Protein 4L8H (pdb70)

Sequence (244 aa):
AKLETVTLGNIGKDGKQTLVLNPRGVNPTNGVASLSQAGAVRALEKRVTVSVSQPSRNRKNYKVQVKIQNPTATRQAYADVTFSFTQYSTDEERAFVRTELAALLASPLLIDAIDQLRPAYAKLETVTLGNIGKDGKQTLVLNPRGVNPTNGVASLSQAGAVRALEKRVTVSVSQPSRNRKNYKVQVKIQNPTAGVTRQAYADVTFSFTQYSTDEERAFVRTELAALLASPLLIDAIDQLRPAY

GO terms:
  GO:0039617 T=3 icosahedral viral capsid (C, IDA)
  GO:0003723 RNA binding (F, IDA)
  GO:0003723 RNA binding (F, IMP)
  GO:0030371 translation repressor activity (F, IMP)

Secondary structure (DSSP, 8-state):
-----EEEEEETTTT-EEEEEEEEEE-TTT--EEEE---S-TTSS-EEEEEEEPP-SS--SEEEEEEEEEEE--EEEEEEEEEEE-TT--HHHHHHHHHHHHHHTTSHHHIIIIIS-----/-----EEEEEETTTT-EEEEEEEEEE-TTT--EEEEETTS-GGG--EEEEEEE--BTTBSSEEEEEEEEEEE----EEEEEEEEEEE-TT--HHHHHHHHHHHHHHTTSHHHHHHHTS-----

Radius of gyration: 17.7 Å; Cα contacts (8 Å, |Δi|>4): 603; chains: 2; bounding box: 40×40×44 Å

Organism: Escherichia virus Qbeta (NCBI:txid39803)

InterPro domains:
  IPR002703 Levivirus coat protein [PF01819] (4-133)
  IPR015954 Bacteriophage RNA-type, capsid [G3DSA:3.30.380.10] (2-133)
  IPR015954 Bacteriophage RNA-type, capsid [SSF55405] (2-133)

CATH classification: 3.30.380.10

Structure (mmCIF, N/CA/C/O backbone):
data_4L8H
#
_entry.id   4L8H
#
_cell.length_a   75.840
_cell.length_b   75.840
_cell.length_c   303.490
_cell.angle_alpha   90.00
_cell.angle_beta   90.00
_cell.angle_gamma   120.00
#
_symmetry.space_group_name_H-M   'P 65 2 2'
#
loop_
_entity.id
_entity.type
_entity.pdbx_description
1 polymer 'Coat protein'
2 polymer 'RNA operator hairpin'
3 non-polymer 'ZINC ION'
4 water water
#
loop_
_atom_site.group_PDB
_atom_site.id
_atom_site.type_symbol
_atom_site.label_atom_id
_atom_site.label_alt_id
_atom_site.label_comp_id
_atom_site.label_asym_id
_atom_site.label_entity_id
_atom_site.label_seq_id
_atom_site.pdbx_PDB_ins_code
_atom_site.Cartn_x
_atom_site.Cartn_y
_atom_site.Cartn_z
_atom_site.occupancy
_atom_site.B_iso_or_equiv
_atom_site.auth_seq_id
_atom_site.auth_comp_id
_atom_site.auth_asym_id
_atom_site.auth_atom_id
_atom_site.pdbx_PDB_model_num
ATOM 1 N N . ALA A 1 1 ? -17.964 -24.213 4.249 1.00 48.00 1 ALA A N 1
ATOM 2 C CA . ALA A 1 1 ? -18.121 -24.161 5.730 1.00 47.97 1 ALA A CA 1
ATOM 3 C C . ALA A 1 1 ? -17.439 -22.934 6.338 1.00 48.03 1 ALA A C 1
ATOM 4 O O . ALA A 1 1 ? -16.471 -22.405 5.785 1.00 48.09 1 ALA A O 1
ATOM 6 N N . LYS A 1 2 ? -17.991 -22.477 7.462 1.00 48.32 2 LYS A N 1
ATOM 7 C CA . LYS A 1 2 ? -17.410 -21.444 8.337 1.00 48.17 2 LYS A CA 1
ATOM 8 C C . LYS A 1 2 ? -15.861 -21.574 8.459 1.00 47.19 2 LYS A C 1
ATOM 9 O O . LYS A 1 2 ? -15.372 -22.640 8.840 1.00 46.47 2 LYS A O 1
ATOM 15 N N . LEU A 1 3 ? -15.120 -20.515 8.087 1.00 46.23 3 LEU A N 1
ATOM 16 C CA . LEU A 1 3 ? -13.651 -20.424 8.296 1.00 46.01 3 LEU A CA 1
ATOM 17 C C . LEU A 1 3 ? -13.265 -20.759 9.735 1.00 45.84 3 LEU A C 1
ATOM 18 O O . LEU A 1 3 ? -13.756 -20.146 10.676 1.00 46.25 3 LEU A O 1
ATOM 23 N N . GLU A 1 4 ? -12.375 -21.727 9.885 1.00 45.54 4 GLU A N 1
ATOM 24 C CA . GLU A 1 4 ? -12.142 -22.415 11.151 1.00 45.38 4 GLU A CA 1
ATOM 25 C C . GLU A 1 4 ? -10.629 -22.636 11.360 1.00 44.63 4 GLU A C 1
ATOM 26 O O . GLU A 1 4 ? -9.879 -22.688 10.378 1.00 44.72 4 GLU A O 1
ATOM 32 N N . THR A 1 5 ? -10.185 -22.751 12.618 1.00 43.07 5 THR A N 1
ATOM 33 C CA . THR A 1 5 ? -8.775 -23.030 12.942 1.00 41.20 5 THR A CA 1
ATOM 34 C C . THR A 1 5 ? -8.258 -24.276 12.210 1.00 40.00 5 THR A C 1
ATOM 35 O O . THR A 1 5 ? -8.880 -25.337 12.263 1.00 39.22 5 THR A O 1
ATOM 39 N N . VAL A 1 6 ? -7.098 -24.144 11.566 1.00 38.58 6 VAL A N 1
ATOM 40 C CA . VAL A 1 6 ? -6.461 -25.294 10.923 1.00 36.87 6 VAL A CA 1
ATOM 41 C C . VAL A 1 6 ? -5.195 -25.657 11.664 1.00 36.31 6 VAL A C 1
ATOM 42 O O . VAL A 1 6 ? -4.322 -24.802 11.889 1.00 36.14 6 VAL A O 1
ATOM 46 N N . THR A 1 7 ? -5.108 -26.936 12.018 1.00 35.60 7 THR A N 1
ATOM 47 C CA . THR A 1 7 ? -3.979 -27.501 12.742 1.00 35.58 7 THR A CA 1
ATOM 48 C C . THR A 1 7 ? -3.271 -28.545 11.874 1.00 34.89 7 THR A C 1
ATOM 49 O O . THR A 1 7 ? -3.777 -29.648 11.636 1.00 33.94 7 THR A O 1
ATOM 53 N N . LEU A 1 8 ? -2.086 -28.167 11.405 1.00 34.72 8 LEU A N 1
ATOM 54 C CA . LEU A 1 8 ? -1.248 -29.046 10.564 1.00 33.46 8 LEU A CA 1
ATOM 55 C C . LEU A 1 8 ? -0.144 -29.655 11.384 1.00 33.54 8 LEU A C 1
ATOM 56 O O . LEU A 1 8 ? 0.734 -28.931 11.880 1.00 33.99 8 LEU A O 1
ATOM 61 N N . GLY A 1 9 ? -0.163 -30.974 11.513 1.00 33.59 9 GLY A N 1
ATOM 62 C CA . GLY A 1 9 ? 0.817 -31.665 12.350 1.00 33.86 9 GLY A CA 1
ATOM 63 C C . GLY A 1 9 ? 1.816 -32.517 11.586 1.00 34.77 9 GLY A C 1
ATOM 64 O O . GLY A 1 9 ? 1.610 -32.831 10.408 1.00 34.67 9 GLY A O 1
ATOM 65 N N . ASN A 1 10 ? 2.917 -32.873 12.256 1.00 35.36 10 ASN A N 1
ATOM 66 C CA . ASN A 1 10 ? 3.983 -33.695 11.667 1.00 35.41 10 ASN A CA 1
ATOM 67 C C . ASN A 1 10 ? 4.615 -33.044 10.442 1.00 34.34 10 ASN A C 1
ATOM 68 O O . ASN A 1 10 ? 4.855 -33.721 9.449 1.00 35.05 10 ASN A O 1
ATOM 73 N N . ILE A 1 11 ? 4.855 -31.739 10.503 1.00 31.93 11 ILE A N 1
ATOM 74 C CA . ILE A 1 11 ? 5.472 -31.056 9.401 1.00 30.85 11 ILE A CA 1
ATOM 75 C C . ILE A 1 11 ? 6.887 -30.633 9.748 1.00 31.10 11 ILE A C 1
ATOM 76 O O . ILE A 1 11 ? 7.393 -30.959 10.835 1.00 30.24 11 ILE A O 1
ATOM 81 N N . GLY A 1 12 ? 7.521 -29.934 8.807 1.00 30.73 12 GLY A N 1
ATOM 82 C CA . GLY A 1 12 ? 8.940 -29.627 8.865 1.00 31.29 12 GLY A CA 1
ATOM 83 C C . GLY A 1 12 ? 9.763 -30.788 8.327 1.00 31.67 12 GLY A C 1
ATOM 84 O O . GLY A 1 12 ? 9.269 -31.920 8.224 1.00 31.28 12 GLY A O 1
ATOM 85 N N . LYS A 1 13 ? 11.030 -30.515 8.008 1.00 32.34 13 LYS A N 1
ATOM 86 C CA . LYS A 1 13 ? 11.973 -31.548 7.509 1.00 33.49 13 LYS A CA 1
ATOM 87 C C . LYS A 1 13 ? 11.972 -32.836 8.364 1.00 33.51 13 LYS A C 1
ATOM 88 O O . LYS A 1 13 ? 11.884 -33.971 7.880 1.00 32.74 13 LYS A O 1
ATOM 94 N N . ASP A 1 14 ? 12.081 -32.594 9.655 1.00 34.69 14 ASP A N 1
ATOM 95 C CA . ASP A 1 14 ? 12.004 -33.547 10.767 1.00 35.81 14 ASP A CA 1
ATOM 96 C C . ASP A 1 14 ? 10.685 -34.347 10.890 1.00 36.65 14 ASP A C 1
ATOM 97 O O . ASP A 1 14 ? 10.675 -35.438 11.475 1.00 37.06 14 ASP A O 1
ATOM 102 N N . GLY A 1 15 ? 9.579 -33.792 10.372 1.00 36.86 15 GLY A N 1
ATOM 103 C CA . GLY A 1 15 ? 8.242 -34.372 10.549 1.00 36.82 15 GLY A CA 1
ATOM 104 C C . GLY A 1 15 ? 7.676 -34.191 11.967 1.00 37.22 15 GLY A C 1
ATOM 105 O O . GLY A 1 15 ? 6.860 -34.970 12.418 1.00 37.75 15 GLY A O 1
ATOM 106 N N . LYS A 1 16 ? 8.109 -33.170 12.672 1.00 36.95 16 LYS A N 1
ATOM 107 C CA . LYS A 1 16 ? 7.934 -33.123 14.108 1.00 38.51 16 LYS A CA 1
ATOM 108 C C . LYS A 1 16 ? 7.421 -31.759 14.547 1.00 38.64 16 LYS A C 1
ATOM 109 O O . LYS A 1 16 ? 7.366 -31.463 15.737 1.00 39.63 16 LYS A O 1
ATOM 115 N N . GLN A 1 17 ? 7.084 -30.917 13.585 1.00 37.76 17 GLN A N 1
ATOM 116 C CA . GLN A 1 17 ? 6.527 -29.637 13.906 1.00 36.69 17 GLN A CA 1
ATOM 117 C C . GLN A 1 17 ? 5.043 -29.643 13.615 1.00 36.07 17 GLN A C 1
ATOM 118 O O . GLN A 1 17 ? 4.516 -30.551 12.943 1.00 35.28 17 GLN A O 1
ATOM 124 N N . THR A 1 18 ? 4.362 -28.654 14.186 1.00 35.24 18 THR A N 1
ATOM 125 C CA . THR A 1 18 ? 2.933 -28.524 14.044 1.00 33.99 18 THR A CA 1
ATOM 126 C C . THR A 1 18 ? 2.711 -27.055 13.841 1.00 33.15 18 THR A C 1
ATOM 127 O O . THR A 1 18 ? 3.388 -26.228 14.467 1.00 33.31 18 THR A O 1
ATOM 131 N N . LEU A 1 19 ? 1.798 -26.709 12.942 1.00 31.52 19 LEU A N 1
ATOM 132 C CA . LEU A 1 19 ? 1.439 -25.314 12.770 1.00 30.46 19 LEU A CA 1
ATOM 133 C C . LEU A 1 19 ? -0.081 -25.231 12.997 1.00 30.89 19 LEU A C 1
ATOM 134 O O . LEU A 1 19 ? -0.861 -26.117 12.518 1.00 30.56 19 LEU A O 1
ATOM 139 N N . VAL A 1 20 ? -0.476 -24.203 13.760 1.00 30.07 20 VAL A N 1
ATOM 140 C CA . VAL A 1 20 ? -1.868 -23.939 14.138 1.00 29.08 20 VAL A CA 1
ATOM 141 C C . VAL A 1 20 ? -2.173 -22.629 13.454 1.00 29.57 20 VAL A C 1
ATOM 142 O O . VAL A 1 20 ? -1.568 -21.626 13.802 1.00 27.74 20 VAL A O 1
ATOM 146 N N . LEU A 1 21 ? -3.051 -22.651 12.435 1.00 29.99 21 LEU A N 1
ATOM 147 C CA . LEU A 1 21 ? -3.431 -21.433 11.734 1.00 31.40 21 LEU A CA 1
ATOM 148 C C . LEU A 1 21 ? -4.829 -21.018 12.145 1.00 33.01 21 LEU A C 1
ATOM 149 O O . LEU A 1 21 ? -5.769 -21.817 12.054 1.00 34.48 21 LEU A O 1
ATOM 154 N N . ASN A 1 22 ? -4.949 -19.778 12.608 1.00 33.87 22 ASN A N 1
ATOM 155 C CA . ASN A 1 22 ? -6.176 -19.223 13.130 1.00 34.69 22 ASN A CA 1
ATOM 156 C C . ASN A 1 22 ? -6.836 -18.363 12.065 1.00 35.32 22 ASN A C 1
ATOM 157 O O . ASN A 1 22 ? -6.138 -17.684 11.306 1.00 35.26 22 ASN A O 1
ATOM 162 N N . PRO A 1 23 ? -8.181 -18.364 12.033 1.00 36.09 23 PRO A N 1
ATOM 163 C CA . PRO A 1 23 ? -9.050 -17.559 11.176 1.00 37.35 23 PRO A CA 1
ATOM 164 C C . PRO A 1 23 ? -8.778 -16.074 11.228 1.00 38.63 23 PRO A C 1
ATOM 165 O O . PRO A 1 23 ? -8.775 -15.516 12.309 1.00 39.14 23 PRO A O 1
ATOM 169 N N . ARG A 1 24 ? -8.580 -15.435 10.076 1.00 40.41 24 ARG A N 1
ATOM 170 C CA . ARG A 1 24 ? -8.418 -13.987 10.001 1.00 42.33 24 ARG A CA 1
ATOM 171 C C . ARG A 1 24 ? -9.426 -13.356 9.031 1.00 44.32 24 ARG A C 1
ATOM 172 O O . ARG A 1 24 ? -9.171 -12.299 8.378 1.00 45.07 24 ARG A O 1
ATOM 180 N N . GLY A 1 25 ? -10.576 -14.018 8.930 1.00 46.04 25 GLY A N 1
ATOM 181 C CA . GLY A 1 25 ? -11.712 -13.492 8.198 1.00 47.73 25 GLY A CA 1
ATOM 182 C C . GLY A 1 25 ? -11.675 -13.697 6.702 1.00 49.22 25 GLY A C 1
ATOM 183 O O . GLY A 1 25 ? -10.609 -13.854 6.086 1.00 49.58 25 GLY A O 1
ATOM 184 N N . VAL A 1 26 ? -12.869 -13.697 6.124 1.00 50.09 26 VAL A N 1
ATOM 185 C CA . VAL A 1 26 ? -13.044 -13.762 4.701 1.00 50.75 26 VAL A CA 1
ATOM 186 C C . VAL A 1 26 ? -13.198 -12.325 4.268 1.00 52.17 26 VAL A C 1
ATOM 187 O O . VAL A 1 26 ? -13.820 -11.529 4.960 1.00 52.98 26 VAL A O 1
ATOM 191 N N . ASN A 1 27 ? -12.580 -11.982 3.151 1.00 53.63 27 ASN A N 1
ATOM 192 C CA . ASN A 1 27 ? -12.674 -10.656 2.578 1.00 55.05 27 ASN A CA 1
ATOM 193 C C . ASN A 1 27 ? -14.028 -10.495 1.885 1.00 56.36 27 ASN A C 1
ATOM 194 O O . ASN A 1 27 ? -14.350 -11.250 0.953 1.00 56.68 27 ASN A O 1
ATOM 199 N N . PRO A 1 28 ? -14.846 -9.529 2.355 1.00 57.51 28 PRO A N 1
ATOM 200 C CA . PRO A 1 28 ? -16.165 -9.246 1.739 1.00 57.76 28 PRO A CA 1
ATOM 201 C C . PRO A 1 28 ? -16.069 -8.867 0.252 1.00 57.75 28 PRO A C 1
ATOM 202 O O . PRO A 1 28 ? -16.921 -9.271 -0.552 1.00 57.67 28 PRO A O 1
ATOM 206 N N . THR A 1 29 ? -15.036 -8.103 -0.102 1.00 57.54 29 THR A N 1
ATOM 207 C CA . THR A 1 29 ? -14.799 -7.701 -1.493 1.00 57.63 29 THR A CA 1
ATOM 208 C C . THR A 1 29 ? -14.611 -8.887 -2.448 1.00 56.72 29 THR A C 1
ATOM 209 O O . THR A 1 29 ? -15.385 -9.024 -3.408 1.00 56.78 29 THR A O 1
ATOM 213 N N . ASN A 1 30 ? -13.606 -9.742 -2.171 1.00 55.10 30 ASN A N 1
ATOM 214 C CA . ASN A 1 30 ? -13.159 -10.775 -3.130 1.00 53.04 30 ASN A CA 1
ATOM 215 C C . ASN A 1 30 ? -13.267 -12.261 -2.725 1.00 51.71 30 ASN A C 1
ATOM 216 O O . ASN A 1 30 ? -12.833 -13.141 -3.471 1.00 51.54 30 ASN A O 1
ATOM 221 N N . GLY A 1 31 ? -13.844 -12.536 -1.559 1.00 49.90 31 GLY A N 1
ATOM 222 C CA . GLY A 1 31 ? -14.051 -13.910 -1.097 1.00 47.51 31 GLY A CA 1
ATOM 223 C C . GLY A 1 31 ? -12.822 -14.624 -0.538 1.00 46.15 31 GLY A C 1
ATOM 224 O O . GLY A 1 31 ? -12.897 -15.819 -0.218 1.00 46.09 31 GLY A O 1
ATOM 225 N N . VAL A 1 32 ? -11.700 -13.907 -0.402 1.00 44.08 32 VAL A N 1
ATOM 226 C CA . VAL A 1 32 ? -10.430 -14.511 0.014 1.00 41.91 32 VAL A CA 1
ATOM 227 C C . VAL A 1 32 ? -10.355 -14.775 1.515 1.00 40.79 32 VAL A C 1
ATOM 228 O O . VAL A 1 32 ? -10.486 -13.871 2.336 1.00 40.79 32 VAL A O 1
ATOM 232 N N . ALA A 1 33 ? -10.142 -16.033 1.861 1.00 38.83 33 ALA A N 1
ATOM 233 C CA . ALA A 1 33 ? -10.085 -16.435 3.236 1.00 37.66 33 ALA A CA 1
ATOM 234 C C . ALA A 1 33 ? -8.637 -16.328 3.722 1.00 37.08 33 ALA A C 1
ATOM 235 O O . ALA A 1 33 ? -7.746 -16.839 3.080 1.00 36.16 33 ALA A O 1
ATOM 237 N N . SER A 1 34 ? -8.424 -15.648 4.844 1.00 36.92 34 SER A N 1
ATOM 238 C CA . SER A 1 34 ? -7.099 -15.499 5.452 1.00 36.91 34 SER A CA 1
ATOM 239 C C . SER A 1 34 ? -6.982 -16.269 6.742 1.00 36.44 34 SER A C 1
ATOM 240 O O . SER A 1 34 ? -7.910 -16.297 7.560 1.00 36.50 34 SER A O 1
ATOM 243 N N . LEU A 1 35 ? -5.849 -16.935 6.899 1.00 36.37 35 LEU A N 1
ATOM 244 C CA . LEU A 1 35 ? -5.503 -17.554 8.161 1.00 36.78 35 LEU A CA 1
ATOM 245 C C . LEU A 1 35 ? -4.068 -17.194 8.491 1.00 38.06 35 LEU A C 1
ATOM 246 O O . LEU A 1 35 ? -3.292 -16.800 7.608 1.00 37.35 35 LEU A O 1
ATOM 251 N N . SER A 1 36 ? -3.718 -17.297 9.770 1.00 39.84 36 SER A N 1
ATOM 252 C CA . SER A 1 36 ? -2.340 -17.033 10.188 1.00 41.77 36 SER A CA 1
ATOM 253 C C . SER A 1 36 ? -2.037 -17.582 11.564 1.00 42.37 36 SER A C 1
ATOM 254 O O . SER A 1 36 ? -2.923 -17.877 12.350 1.00 42.03 36 SER A O 1
ATOM 257 N N . GLN A 1 37 ? -0.752 -17.760 11.803 1.00 44.28 37 GLN A N 1
ATOM 258 C CA . GLN A 1 37 ? -0.200 -18.218 13.077 1.00 46.62 37 GLN A CA 1
ATOM 259 C C . GLN A 1 37 ? -0.479 -17.178 14.185 1.00 48.10 37 GLN A C 1
ATOM 260 O O . GLN A 1 37 ? -0.732 -16.002 13.903 1.00 47.72 37 GLN A O 1
ATOM 266 N N . ALA A 1 38 ? -0.433 -17.609 15.439 1.00 50.65 38 ALA A N 1
ATOM 267 C CA . ALA A 1 38 ? -0.468 -16.630 16.542 1.00 53.68 38 ALA A CA 1
ATOM 268 C C . ALA A 1 38 ? 0.895 -15.934 16.666 1.00 55.66 38 ALA A C 1
ATOM 269 O O . ALA A 1 38 ? 1.939 -16.538 16.368 1.00 55.82 38 ALA A O 1
ATOM 271 N N . GLY A 1 39 ? 0.883 -14.667 17.080 1.00 57.92 39 GLY A N 1
ATOM 272 C CA . GLY A 1 39 ? 2.136 -13.943 17.319 1.00 60.59 39 GLY A CA 1
ATOM 273 C C . GLY A 1 39 ? 2.040 -12.463 17.666 1.00 62.29 39 GLY A C 1
ATOM 274 O O . GLY A 1 39 ? 1.001 -11.812 17.467 1.00 63.10 39 GLY A O 1
ATOM 275 N N . ALA A 1 40 ? 3.155 -11.938 18.167 1.00 63.37 40 ALA A N 1
ATOM 276 C CA . ALA A 1 40 ? 3.253 -10.564 18.642 1.00 64.18 40 ALA A CA 1
ATOM 277 C C . ALA A 1 40 ? 3.312 -9.519 17.515 1.00 64.67 40 ALA A C 1
ATOM 278 O O . ALA A 1 40 ? 3.017 -8.337 17.758 1.00 64.88 40 ALA A O 1
ATOM 280 N N . VAL A 1 41 ? 3.720 -9.931 16.304 1.00 64.45 41 VAL A N 1
ATOM 281 C CA . VAL A 1 41 ? 3.745 -9.013 15.142 1.00 64.01 41 VAL A CA 1
ATOM 282 C C . VAL A 1 41 ? 3.070 -9.634 13.916 1.00 63.59 41 VAL A C 1
ATOM 283 O O . VAL A 1 41 ? 3.432 -10.726 13.485 1.00 63.43 41 VAL A O 1
ATOM 287 N N . ARG A 1 42 ? 2.106 -8.914 13.346 1.00 63.24 42 ARG A N 1
ATOM 288 C CA . ARG A 1 42 ? 1.375 -9.363 12.150 1.00 62.54 42 ARG A CA 1
ATOM 289 C C . ARG A 1 42 ? 2.278 -9.686 10.936 1.00 61.67 42 ARG A C 1
ATOM 290 O O . ARG A 1 42 ? 1.839 -10.357 10.002 1.00 62.09 42 ARG A O 1
ATOM 292 N N . ALA A 1 43 ? 3.526 -9.215 10.948 1.00 60.11 43 ALA A N 1
ATOM 293 C CA . ALA A 1 43 ? 4.410 -9.375 9.786 1.00 58.29 43 ALA A CA 1
ATOM 294 C C . ALA A 1 43 ? 5.419 -10.518 9.949 1.00 57.09 43 ALA A C 1
ATOM 295 O O . ALA A 1 43 ? 6.057 -10.925 8.972 1.00 57.16 43 ALA A O 1
ATOM 297 N N . LEU A 1 44 ? 5.569 -11.020 11.171 1.00 54.94 44 LEU A N 1
ATOM 298 C CA . LEU A 1 44 ? 6.410 -12.175 11.408 1.00 53.54 44 LEU A CA 1
ATOM 299 C C . LEU A 1 44 ? 5.588 -13.435 11.648 1.00 52.02 44 LEU A C 1
ATOM 300 O O . LEU A 1 44 ? 6.058 -14.395 12.251 1.00 52.30 44 LEU A O 1
ATOM 305 N N . GLU A 1 45 ? 4.346 -13.437 11.196 1.00 50.07 45 GLU A N 1
ATOM 306 C CA . GLU A 1 45 ? 3.518 -14.642 11.347 1.00 48.01 45 GLU A CA 1
ATOM 307 C C . GLU A 1 45 ? 3.384 -15.361 9.995 1.00 45.42 45 GLU A C 1
ATOM 308 O O . GLU A 1 45 ? 3.225 -14.735 8.947 1.00 43.70 45 GLU A O 1
ATOM 314 N N . LYS A 1 46 ? 3.471 -16.678 10.043 1.00 43.51 46 LYS A N 1
ATOM 315 C CA . LYS A 1 46 ? 3.245 -17.508 8.868 1.00 42.06 46 LYS A CA 1
ATOM 316 C C . LYS A 1 46 ? 1.787 -17.366 8.385 1.00 41.49 46 LYS A C 1
ATOM 317 O O . LYS A 1 46 ? 0.863 -17.488 9.179 1.00 41.41 46 LYS A O 1
ATOM 323 N N . ARG A 1 47 ? 1.589 -17.063 7.101 1.00 41.12 47 ARG A N 1
ATOM 324 C CA . ARG A 1 47 ? 0.233 -16.858 6.541 1.00 40.97 47 ARG A CA 1
ATOM 325 C C . ARG A 1 47 ? -0.200 -17.888 5.481 1.00 40.28 47 ARG A C 1
ATOM 326 O O . ARG A 1 47 ? 0.630 -18.415 4.727 1.00 40.84 47 ARG A O 1
ATOM 334 N N . VAL A 1 48 ? -1.506 -18.153 5.430 1.00 39.10 48 VAL A N 1
ATOM 335 C CA . VAL A 1 48 ? -2.144 -18.882 4.336 1.00 37.07 48 VAL A CA 1
ATOM 336 C C . VAL A 1 48 ? -3.372 -18.107 3.829 1.00 36.42 48 VAL A C 1
ATOM 337 O O . VAL A 1 48 ? -4.107 -17.479 4.607 1.00 36.30 48 VAL A O 1
ATOM 341 N N . THR A 1 49 ? -3.596 -18.135 2.521 1.00 34.92 49 THR A N 1
ATOM 342 C CA . THR A 1 49 ? -4.841 -17.650 1.971 1.00 33.51 49 THR A CA 1
ATOM 343 C C . THR A 1 49 ? -5.446 -18.660 0.990 1.00 33.53 49 THR A C 1
ATOM 344 O O . THR A 1 49 ? -4.721 -19.335 0.244 1.00 33.18 49 THR A O 1
ATOM 348 N N . VAL A 1 50 ? -6.777 -18.757 0.992 1.00 32.95 50 VAL A N 1
ATOM 349 C CA . VAL A 1 50 ? -7.489 -19.668 0.113 1.00 32.64 50 VAL A CA 1
ATOM 350 C C . VAL A 1 50 ? -8.583 -18.910 -0.617 1.00 33.20 50 VAL A C 1
ATOM 351 O O . VAL A 1 50 ? -9.188 -18.024 -0.048 1.00 34.69 50 VAL A O 1
ATOM 355 N N . SER A 1 51 ? -8.852 -19.263 -1.868 1.00 33.32 51 SER A N 1
ATOM 356 C CA . SER A 1 51 ? -9.991 -18.717 -2.591 1.00 33.39 51 SER A CA 1
ATOM 357 C C . SER A 1 51 ? -10.515 -19.693 -3.645 1.00 33.95 51 SER A C 1
ATOM 358 O O . SER A 1 51 ? -9.749 -20.476 -4.197 1.00 34.63 51 SER A O 1
ATOM 361 N N . VAL A 1 52 ? -11.835 -19.680 -3.853 1.00 34.13 52 VAL A N 1
ATOM 362 C CA . VAL A 1 52 ? -12.510 -20.491 -4.856 1.00 34.70 52 VAL A CA 1
ATOM 363 C C . VAL A 1 52 ? -13.206 -19.522 -5.812 1.00 35.87 52 VAL A C 1
ATOM 364 O O . VAL A 1 52 ? -14.004 -18.711 -5.382 1.00 36.00 52 VAL A O 1
ATOM 368 N N . SER A 1 53 ? -12.891 -19.587 -7.097 1.00 37.08 53 SER A N 1
ATOM 369 C CA . SER A 1 53 ? -13.600 -18.795 -8.097 1.00 38.75 53 SER A CA 1
ATOM 370 C C . SER A 1 53 ? -14.577 -19.647 -8.857 1.00 39.46 53 SER A C 1
ATOM 371 O O . SER A 1 53 ? -14.201 -20.691 -9.358 1.00 39.51 53 SER A O 1
ATOM 374 N N . GLN A 1 54 ? -15.822 -19.185 -8.927 1.00 41.14 54 GLN A N 1
ATOM 375 C CA . GLN A 1 54 ? -16.876 -19.766 -9.764 1.00 42.80 54 GLN A CA 1
ATOM 376 C C . GLN A 1 54 ? -16.747 -19.307 -11.220 1.00 43.67 54 GLN A C 1
ATOM 377 O O . GLN A 1 54 ? -16.246 -18.198 -11.491 1.00 42.98 54 GLN A O 1
ATOM 383 N N . PRO A 1 55 ? -17.219 -20.146 -12.173 1.00 45.10 55 PRO A N 1
ATOM 384 C CA . PRO A 1 55 ? -17.340 -19.658 -13.546 1.00 46.69 55 PRO A CA 1
ATOM 385 C C . PRO A 1 55 ? -18.327 -18.488 -13.623 1.00 48.65 55 PRO A C 1
ATOM 386 O O . PRO A 1 55 ? -19.270 -18.402 -12.821 1.00 48.01 55 PRO A O 1
ATOM 390 N N . SER A 1 56 ? -18.056 -17.570 -14.545 1.00 50.70 56 SER A N 1
ATOM 391 C CA . SER A 1 56 ? -18.921 -16.429 -14.800 1.00 53.07 56 SER A CA 1
ATOM 392 C C . SER A 1 56 ? -19.110 -16.366 -16.329 1.00 54.62 56 SER A C 1
ATOM 393 O O . SER A 1 56 ? -18.870 -17.377 -17.015 1.00 54.85 56 SER A O 1
ATOM 396 N N . ARG A 1 57 ? -19.553 -15.234 -16.882 1.00 56.48 57 ARG A N 1
ATOM 397 C CA . ARG A 1 57 ? -19.586 -15.150 -18.347 1.00 58.60 57 ARG A CA 1
ATOM 398 C C . ARG A 1 57 ? -18.155 -15.065 -18.849 1.00 58.93 57 ARG A C 1
ATOM 399 O O . ARG A 1 57 ? -17.781 -15.756 -19.811 1.00 59.42 57 ARG A O 1
ATOM 407 N N . ASN A 1 58 ? -17.363 -14.255 -18.140 1.00 59.16 58 ASN A N 1
ATOM 408 C CA . ASN A 1 58 ? -15.965 -13.973 -18.475 1.00 58.81 58 ASN A CA 1
ATOM 409 C C . ASN A 1 58 ? -15.007 -15.159 -18.461 1.00 57.94 58 ASN A C 1
ATOM 410 O O . ASN A 1 58 ? -14.163 -15.274 -19.357 1.00 57.86 58 ASN A O 1
ATOM 415 N N . ARG A 1 59 ? -15.137 -16.023 -17.449 1.00 56.67 59 ARG A N 1
ATOM 416 C CA . ARG A 1 59 ? -14.317 -17.245 -17.353 1.00 55.14 59 ARG A CA 1
ATOM 417 C C . ARG A 1 59 ? -15.150 -18.514 -17.213 1.00 53.58 59 ARG A C 1
ATOM 418 O O . ARG A 1 59 ? -16.065 -18.599 -16.372 1.00 52.41 59 ARG A O 1
ATOM 426 N N . LYS A 1 60 ? -14.823 -19.495 -18.049 1.00 51.98 60 LYS A N 1
ATOM 427 C CA . LYS A 1 60 ? -15.609 -20.736 -18.120 1.00 50.70 60 LYS A CA 1
ATOM 428 C C . LYS A 1 60 ? -15.216 -21.814 -17.097 1.00 49.25 60 LYS A C 1
ATOM 429 O O . LYS A 1 60 ? -15.910 -22.827 -16.973 1.00 49.28 60 LYS A O 1
ATOM 431 N N . ASN A 1 61 ? -14.122 -21.601 -16.355 1.00 47.29 61 ASN A N 1
ATOM 432 C CA . ASN A 1 61 ? -13.621 -22.623 -15.412 1.00 44.68 61 ASN A CA 1
ATOM 433 C C . ASN A 1 61 ? -13.670 -22.239 -13.931 1.00 42.77 61 ASN A C 1
ATOM 434 O O . ASN A 1 61 ? -13.723 -21.068 -13.582 1.00 42.31 61 ASN A O 1
ATOM 439 N N . TYR A 1 62 ? -13.656 -23.247 -13.071 1.00 40.71 62 TYR A N 1
ATOM 440 C CA . TYR A 1 62 ? -13.388 -23.057 -11.653 1.00 39.07 62 TYR A CA 1
ATOM 441 C C . TYR A 1 62 ? -11.886 -22.971 -11.346 1.00 37.97 62 TYR A C 1
ATOM 442 O O . TYR A 1 62 ? -11.055 -23.595 -12.011 1.00 36.68 62 TYR A O 1
ATOM 451 N N . LYS A 1 63 ? -11.569 -22.250 -10.274 1.00 36.73 63 LYS A N 1
ATOM 452 C CA . LYS A 1 63 ? -10.200 -21.964 -9.915 1.00 35.80 63 LYS A CA 1
ATOM 453 C C . LYS A 1 63 ? -10.035 -21.881 -8.385 1.00 34.42 63 LYS A C 1
ATOM 454 O O . LYS A 1 63 ? -10.791 -21.181 -7.712 1.00 34.12 63 LYS A O 1
ATOM 460 N N . VAL A 1 64 ? -9.076 -22.640 -7.843 1.00 32.63 64 VAL A N 1
ATOM 461 C CA . VAL A 1 64 ? -8.775 -22.632 -6.397 1.00 30.20 64 VAL A CA 1
ATOM 462 C C . VAL A 1 64 ? -7.350 -22.113 -6.250 1.00 29.89 64 VAL A C 1
ATOM 463 O O . VAL A 1 64 ? -6.408 -22.627 -6.878 1.00 28.94 64 VAL A O 1
ATOM 467 N N . GLN A 1 65 ? -7.197 -21.084 -5.431 1.00 29.11 65 GLN A N 1
ATOM 468 C CA . GLN A 1 65 ? -5.908 -20.426 -5.289 1.00 29.31 65 GLN A CA 1
ATOM 469 C C . GLN A 1 65 ? -5.484 -20.431 -3.845 1.00 29.18 65 GLN A C 1
ATOM 470 O O . GLN A 1 65 ? -6.219 -19.933 -2.971 1.00 29.20 65 GLN A O 1
ATOM 476 N N . VAL A 1 66 ? -4.316 -21.019 -3.602 1.00 28.17 66 VAL A N 1
ATOM 477 C CA . VAL A 1 66 ? -3.752 -21.084 -2.278 1.00 28.61 66 VAL A CA 1
ATOM 478 C C . VAL A 1 66 ? -2.433 -20.311 -2.286 1.00 29.89 66 VAL A C 1
ATOM 479 O O . VAL A 1 66 ? -1.643 -20.448 -3.208 1.00 29.96 66 VAL A O 1
ATOM 483 N N . LYS A 1 67 ? -2.219 -19.475 -1.275 1.00 30.86 67 LYS A N 1
ATOM 484 C CA . LYS A 1 67 ? -0.928 -18.821 -1.090 1.00 31.78 67 LYS A CA 1
ATOM 485 C C . LYS A 1 67 ? -0.444 -19.103 0.306 1.00 31.53 67 LYS A C 1
ATOM 486 O O . LYS A 1 67 ? -1.236 -19.098 1.259 1.00 31.04 67 LYS A O 1
ATOM 492 N N . ILE A 1 68 ? 0.858 -19.386 0.400 1.00 31.56 68 ILE A N 1
ATOM 493 C CA . ILE A 1 68 ? 1.571 -19.509 1.651 1.00 31.13 68 ILE A CA 1
ATOM 494 C C . ILE A 1 68 ? 2.601 -18.372 1.700 1.00 32.13 68 ILE A C 1
ATOM 495 O O . ILE A 1 68 ? 3.267 -18.060 0.694 1.00 31.92 68 ILE A O 1
ATOM 500 N N . GLN A 1 69 ? 2.701 -17.719 2.848 1.00 31.92 69 GLN A N 1
ATOM 501 C CA . GLN A 1 69 ? 3.790 -16.778 3.027 1.00 33.39 69 GLN A CA 1
ATOM 502 C C . GLN A 1 69 ? 4.417 -16.928 4.402 1.00 33.11 69 GLN A C 1
ATOM 503 O O . GLN A 1 69 ? 3.740 -16.731 5.433 1.00 32.89 69 GLN A O 1
ATOM 509 N N . ASN A 1 70 ? 5.684 -17.331 4.408 1.00 32.88 70 ASN A N 1
ATOM 510 C CA . ASN A 1 70 ? 6.406 -1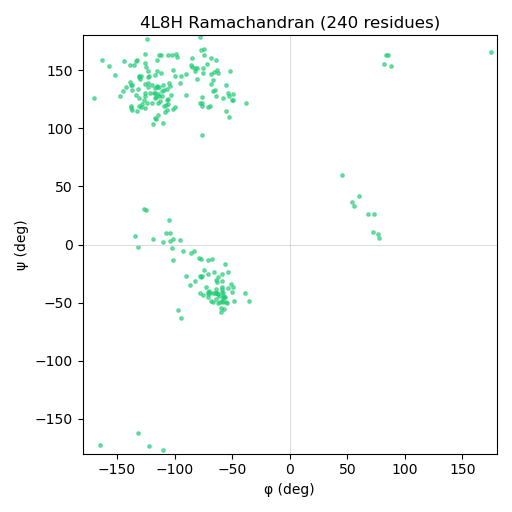7.589 5.659 1.00 33.46 70 ASN A CA 1
ATOM 511 C C . ASN A 1 70 ? 7.609 -16.651 5.789 1.00 35.19 70 ASN A C 1
ATOM 512 O O . ASN A 1 70 ? 8.626 -16.815 5.081 1.00 35.25 70 ASN A O 1
ATOM 517 N N . PRO A 1 71 ? 7.467 -15.617 6.644 1.00 36.25 71 PRO A N 1
ATOM 518 C CA . PRO A 1 71 ? 8.563 -14.680 6.855 1.00 37.23 71 PRO A CA 1
ATOM 519 C C . PRO A 1 71 ? 9.481 -15.252 7.908 1.00 38.12 71 PRO A C 1
ATOM 520 O O . PRO A 1 71 ? 9.053 -16.055 8.735 1.00 37.85 71 PRO A O 1
ATOM 524 N N . THR A 1 72 ? 10.746 -14.881 7.855 1.00 40.29 72 THR A N 1
ATOM 525 C CA . THR A 1 72 ? 11.655 -15.199 8.962 1.00 42.26 72 THR A CA 1
ATOM 526 C C . THR A 1 72 ? 12.299 -13.937 9.522 1.00 42.77 72 THR A C 1
ATOM 527 O O . THR A 1 72 ? 12.649 -13.016 8.761 1.00 41.88 72 THR A O 1
ATOM 531 N N . ALA A 1 73 ? 12.399 -13.883 10.855 1.00 44.70 73 ALA A N 1
ATOM 532 C CA . ALA A 1 73 ? 13.152 -12.790 11.537 1.00 46.23 73 ALA A CA 1
ATOM 533 C C . ALA A 1 73 ? 14.663 -13.019 11.428 1.00 46.32 73 ALA A C 1
ATOM 534 O O . ALA A 1 73 ? 15.306 -12.459 10.532 1.00 46.97 73 ALA A O 1
ATOM 536 N N . THR A 1 85 ? 15.314 -10.196 7.350 1.00 52.42 85 THR A N 1
ATOM 537 C CA . THR A 1 85 ? 13.891 -10.484 7.062 1.00 52.38 85 THR A CA 1
ATOM 538 C C . THR A 1 85 ? 13.745 -10.914 5.596 1.00 50.91 85 THR A C 1
ATOM 539 O O . THR A 1 85 ? 14.030 -10.144 4.675 1.00 51.66 85 THR A O 1
ATOM 543 N N . ARG A 1 86 ? 13.350 -12.167 5.399 1.00 48.26 86 ARG A N 1
ATOM 544 C CA . ARG A 1 86 ? 13.120 -12.712 4.066 1.00 45.16 86 ARG A CA 1
ATOM 545 C C . ARG A 1 86 ? 11.814 -13.492 4.089 1.00 43.56 86 ARG A C 1
ATOM 546 O O . ARG A 1 86 ? 11.372 -13.989 5.153 1.00 42.86 86 ARG A O 1
ATOM 554 N N . GLN A 1 87 ? 11.206 -13.586 2.912 1.00 41.10 87 GLN A N 1
ATOM 555 C CA . GLN A 1 87 ? 9.932 -14.256 2.766 1.00 39.24 87 GLN A CA 1
ATOM 556 C C . GLN A 1 87 ? 10.122 -15.490 1.926 1.00 37.26 87 GLN A C 1
ATOM 557 O O . GLN A 1 87 ? 10.795 -15.467 0.900 1.00 36.34 87 GLN A O 1
ATOM 563 N N . ALA A 1 88 ? 9.521 -16.572 2.387 1.00 35.56 88 ALA A N 1
ATOM 564 C CA . ALA A 1 88 ? 9.357 -17.760 1.585 1.00 34.30 88 ALA A CA 1
ATOM 565 C C . ALA A 1 88 ? 7.892 -17.847 1.107 1.00 33.86 88 ALA A C 1
ATOM 566 O O . ALA A 1 88 ? 6.962 -17.633 1.918 1.00 33.56 88 ALA A O 1
ATOM 568 N N . TYR A 1 89 ? 7.694 -18.183 -0.174 1.00 32.99 89 TYR A N 1
ATOM 569 C CA . TYR A 1 89 ? 6.354 -18.321 -0.770 1.00 32.80 89 TYR A CA 1
ATOM 570 C C . TYR A 1 89 ? 6.058 -19.674 -1.391 1.00 32.22 89 TYR A C 1
ATOM 571 O O . TYR A 1 89 ? 6.930 -20.282 -2.002 1.00 33.20 89 TYR A O 1
ATOM 580 N N . ALA A 1 90 ? 4.810 -20.117 -1.266 1.00 31.55 90 ALA A N 1
ATOM 581 C CA . ALA A 1 90 ? 4.200 -21.080 -2.189 1.00 30.74 90 ALA A CA 1
ATOM 582 C C . ALA A 1 90 ? 2.860 -20.560 -2.784 1.00 31.14 90 ALA A C 1
ATOM 583 O O . ALA A 1 90 ? 1.928 -20.161 -2.052 1.00 29.73 90 ALA A O 1
ATOM 585 N N . ASP A 1 91 ? 2.776 -20.612 -4.117 1.00 30.77 91 ASP A N 1
ATOM 586 C CA .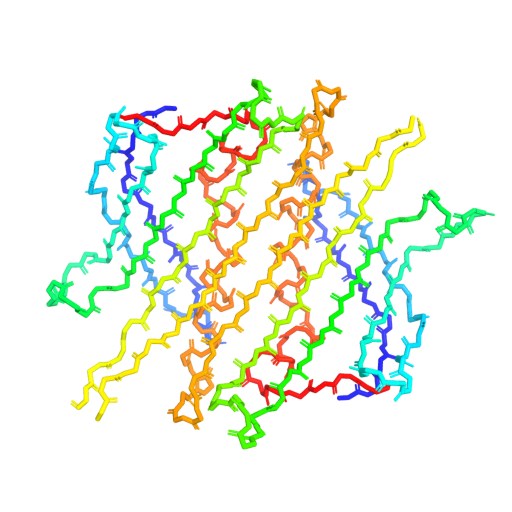 ASP A 1 91 ? 1.562 -20.255 -4.850 1.00 31.02 91 ASP A CA 1
ATOM 587 C C . ASP A 1 91 ? 1.002 -21.469 -5.591 1.00 29.97 91 ASP A C 1
ATOM 588 O O . ASP A 1 91 ? 1.731 -22.134 -6.342 1.00 29.98 91 ASP A O 1
ATOM 593 N N . VAL A 1 92 ? -0.277 -21.751 -5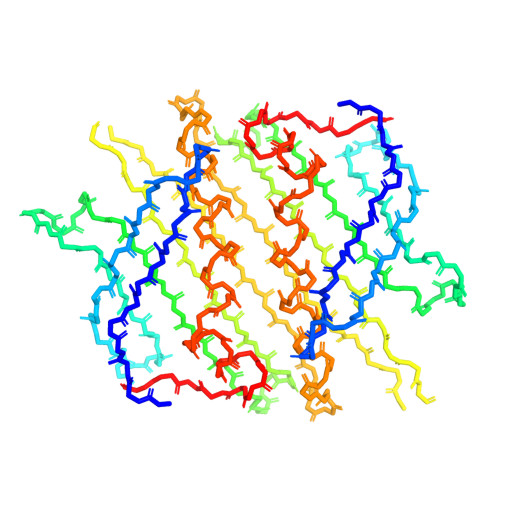.354 1.00 28.11 92 VAL A N 1
ATOM 594 C CA . VAL A 1 92 ? -0.953 -22.915 -5.914 1.00 27.93 92 VAL A CA 1
ATOM 595 C C . VAL A 1 92 ? -2.266 -22.524 -6.618 1.00 28.02 92 VAL A C 1
ATOM 596 O O . VAL A 1 92 ? -3.168 -21.957 -5.991 1.00 28.02 92 VAL A O 1
ATOM 600 N N . THR A 1 93 ? -2.364 -22.842 -7.906 1.00 27.20 93 THR A N 1
ATOM 601 C CA . THR A 1 93 ? -3.589 -22.697 -8.662 1.00 26.49 93 THR A CA 1
ATOM 602 C C . THR A 1 93 ? -4.067 -24.066 -9.145 1.00 25.98 93 THR A C 1
ATOM 603 O O . THR A 1 93 ? -3.295 -24.826 -9.715 1.00 26.45 93 THR A O 1
ATOM 607 N N . PHE A 1 94 ? -5.345 -24.354 -8.905 1.00 25.16 94 PHE A N 1
ATOM 608 C CA . PHE A 1 94 ? -6.062 -25.495 -9.457 1.00 24.69 94 PHE A CA 1
ATOM 609 C C . PHE A 1 94 ? -7.070 -24.990 -10.483 1.00 25.01 94 PHE A C 1
ATOM 610 O O . PHE A 1 94 ? -7.808 -24.048 -10.222 1.00 25.82 94 PHE A O 1
ATOM 618 N N . SER A 1 95 ? -7.118 -25.622 -11.642 1.00 25.00 95 SER A N 1
ATOM 619 C CA . SER A 1 95 ? -8.029 -25.172 -12.656 1.00 25.90 95 SER A CA 1
ATOM 620 C C . SER A 1 95 ? -8.865 -26.337 -13.198 1.00 25.29 95 SER A C 1
ATOM 621 O O . SER A 1 95 ? -8.349 -27.333 -13.700 1.00 25.14 95 SER A O 1
ATOM 624 N N . PHE A 1 96 ? -10.170 -26.226 -13.016 1.00 25.16 96 PHE A N 1
ATOM 625 C CA . PHE A 1 96 ? -11.092 -27.312 -13.339 1.00 25.41 96 PHE A CA 1
ATOM 626 C C . PHE A 1 96 ? -12.259 -26.779 -14.184 1.00 26.57 96 PHE A C 1
ATOM 627 O O . PHE A 1 96 ? -12.745 -25.668 -13.996 1.00 25.82 96 PHE A O 1
ATOM 635 N N . THR A 1 97 ? -12.703 -27.626 -15.086 1.00 27.56 97 THR A N 1
ATOM 636 C CA . THR A 1 97 ? -13.880 -27.425 -15.906 1.00 29.44 97 THR A CA 1
ATOM 637 C C . THR A 1 97 ? -15.183 -27.640 -15.081 1.00 30.16 97 THR A C 1
ATOM 638 O O . THR A 1 97 ? -15.157 -28.268 -13.997 1.00 29.43 97 THR A O 1
ATOM 642 N N . GLN A 1 98 ? -16.321 -27.163 -15.604 1.00 31.30 98 GLN A N 1
ATOM 643 C CA . GLN A 1 98 ? -17.637 -27.372 -14.946 1.00 32.09 98 GLN A CA 1
ATOM 644 C C . GLN A 1 98 ? -18.113 -28.823 -15.035 1.00 31.77 98 GLN A C 1
ATOM 645 O O . GLN A 1 98 ? -19.034 -29.202 -14.320 1.00 31.60 98 GLN A O 1
ATOM 651 N N . TYR A 1 99 ? -17.479 -29.631 -15.888 1.00 30.93 99 TYR A N 1
ATOM 652 C CA . TYR A 1 99 ? -17.835 -31.046 -16.028 1.00 30.91 99 TYR A CA 1
ATOM 653 C C . TYR A 1 99 ? -16.878 -31.963 -15.295 1.00 29.54 99 TYR A C 1
ATOM 654 O O . TYR A 1 99 ? -16.980 -33.200 -15.412 1.00 28.84 99 TYR A O 1
ATOM 663 N N . SER A 1 100 ? -15.929 -31.366 -14.557 1.00 27.79 100 SER A N 1
ATOM 664 C CA . SER A 1 100 ? -15.003 -32.158 -13.770 1.00 26.07 100 SER A CA 1
ATOM 665 C C . SER A 1 100 ? -15.820 -32.787 -12.661 1.00 25.35 100 SER A C 1
ATOM 666 O O . SER A 1 100 ? -16.779 -32.188 -12.171 1.00 25.10 100 SER A O 1
ATOM 669 N N . THR A 1 101 ? -15.436 -33.988 -12.273 1.00 24.07 101 THR A N 1
ATOM 670 C CA . THR A 1 101 ? -16.045 -34.660 -11.162 1.00 23.19 101 THR A CA 1
ATOM 671 C C . THR A 1 101 ? -15.186 -34.474 -9.923 1.00 23.80 101 THR A C 1
ATOM 672 O O . THR A 1 101 ? -13.968 -34.174 -10.008 1.00 24.14 101 THR A O 1
ATOM 676 N N . ASP A 1 102 ? -15.800 -34.704 -8.757 1.00 22.73 102 ASP A N 1
ATOM 677 C CA . ASP A 1 102 ? -15.083 -34.614 -7.507 1.00 21.36 102 ASP A CA 1
ATOM 678 C C . ASP A 1 102 ? -13.964 -35.675 -7.423 1.00 21.27 102 ASP A C 1
ATOM 679 O O . ASP A 1 102 ? -12.918 -35.423 -6.787 1.00 22.11 102 ASP A O 1
ATOM 684 N N . GLU A 1 103 ? -14.172 -36.851 -8.030 1.00 20.75 103 GLU A N 1
ATOM 685 C CA . GLU A 1 103 ? -13.111 -37.893 -8.078 1.00 20.36 103 GLU A CA 1
ATOM 686 C C . GLU A 1 103 ? -11.852 -37.337 -8.776 1.00 20.48 103 GLU A C 1
ATOM 687 O O . GLU A 1 103 ? -10.734 -37.540 -8.292 1.00 20.63 103 GLU A O 1
ATOM 693 N N . GLU A 1 104 ? -12.044 -36.573 -9.847 1.00 19.43 104 GLU A N 1
ATOM 694 C CA . GLU A 1 104 ? -10.928 -36.002 -10.588 1.00 19.16 104 GLU A CA 1
ATOM 695 C C . GLU A 1 104 ? -10.215 -34.925 -9.788 1.00 19.92 104 GLU A C 1
ATOM 696 O O . GLU A 1 104 ? -8.987 -34.844 -9.819 1.00 20.05 104 GLU 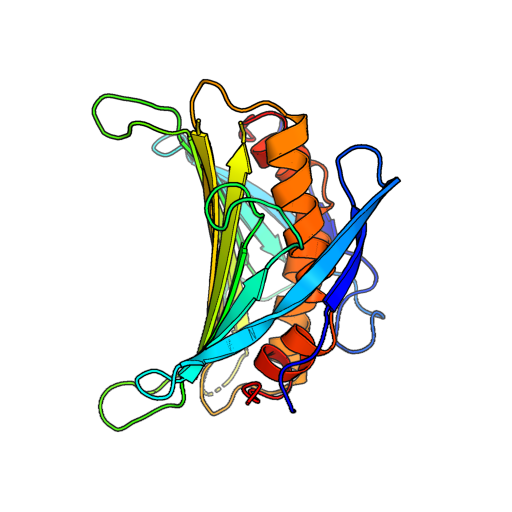A O 1
ATOM 702 N N . ARG A 1 105 ? -10.979 -34.068 -9.103 1.00 19.47 105 ARG A N 1
ATOM 703 C CA . ARG A 1 105 ? -10.375 -32.982 -8.364 1.00 19.11 105 ARG A CA 1
ATOM 704 C C . ARG A 1 105 ? -9.644 -33.519 -7.137 1.00 18.55 105 ARG A C 1
ATOM 705 O O . ARG A 1 105 ? -8.562 -33.074 -6.857 1.00 17.86 105 ARG A O 1
ATOM 713 N N . ALA A 1 106 ? -10.230 -34.493 -6.444 1.00 18.27 106 ALA A N 1
ATOM 714 C CA . ALA A 1 106 ? -9.585 -35.119 -5.290 1.00 18.57 106 ALA A CA 1
ATOM 715 C C . ALA A 1 106 ? -8.313 -35.847 -5.704 1.00 18.65 106 ALA A C 1
ATOM 716 O O . ALA A 1 106 ? -7.371 -35.984 -4.897 1.00 19.33 106 ALA A O 1
ATOM 718 N N . PHE A 1 107 ? -8.307 -36.354 -6.935 1.00 18.80 107 PHE A N 1
ATOM 719 C CA . PHE A 1 107 ? -7.137 -37.049 -7.450 1.00 19.25 107 PHE A CA 1
ATOM 720 C C . PHE A 1 107 ? -5.971 -36.042 -7.603 1.00 19.41 107 PHE A C 1
ATOM 721 O O . PHE A 1 107 ? -4.895 -36.271 -7.067 1.00 19.64 107 PHE A O 1
ATOM 729 N N . VAL A 1 108 ? -6.217 -34.903 -8.233 1.00 18.81 108 VAL A N 1
ATOM 730 C CA . VAL A 1 108 ? -5.208 -33.855 -8.329 1.00 19.43 108 VAL A CA 1
ATOM 731 C C . VAL A 1 108 ? -4.706 -33.357 -6.970 1.00 19.87 108 VAL A C 1
ATOM 732 O O . VAL A 1 108 ? -3.490 -33.169 -6.779 1.00 20.53 108 VAL A O 1
ATOM 736 N N . ARG A 1 109 ? -5.634 -33.131 -6.041 1.00 19.58 109 ARG A N 1
ATOM 737 C CA . ARG A 1 109 ? -5.307 -32.713 -4.688 1.00 19.06 109 ARG A CA 1
ATOM 738 C C . ARG A 1 109 ? -4.356 -33.708 -4.001 1.00 18.68 109 ARG A C 1
ATOM 739 O O . ARG A 1 109 ? -3.293 -33.324 -3.533 1.00 19.73 109 ARG A O 1
ATOM 747 N N . THR A 1 110 ? -4.740 -34.966 -3.938 1.00 17.95 110 THR A N 1
ATOM 748 C CA . THR A 1 110 ? -3.992 -35.932 -3.162 1.00 18.61 110 THR A CA 1
ATOM 749 C C . THR A 1 110 ? -2.724 -36.338 -3.942 1.00 19.66 110 THR A C 1
ATOM 750 O O . THR A 1 110 ? -1.723 -36.701 -3.319 1.00 20.05 110 THR A O 1
ATOM 754 N N . GLU A 1 111 ? -2.782 -36.270 -5.290 1.00 18.41 111 GLU A N 1
ATOM 755 C CA . GLU A 1 111 ? -1.589 -36.484 -6.114 1.00 18.40 111 GLU A CA 1
ATOM 756 C C . GLU A 1 111 ? -0.569 -35.405 -5.784 1.00 17.27 111 GLU A C 1
ATOM 757 O O . GLU A 1 111 ? 0.570 -35.715 -5.502 1.00 15.95 111 GLU A O 1
ATOM 763 N N . LEU A 1 112 ? -0.989 -34.143 -5.804 1.00 16.15 112 LEU A N 1
ATOM 764 C CA . LEU A 1 112 ? -0.058 -33.125 -5.391 1.00 16.68 112 LEU A CA 1
ATOM 765 C C . LEU A 1 112 ? 0.514 -33.394 -3.981 1.00 17.21 112 LEU A C 1
ATOM 766 O O . LEU A 1 112 ? 1.730 -33.368 -3.803 1.00 18.09 112 LEU A O 1
ATOM 771 N N . ALA A 1 113 ? -0.324 -33.677 -2.985 1.00 17.16 113 ALA A N 1
ATOM 772 C CA . ALA A 1 113 ? 0.249 -33.837 -1.618 1.00 17.17 113 ALA A CA 1
ATOM 773 C C . ALA A 1 113 ? 1.315 -34.953 -1.619 1.00 16.40 113 ALA A C 1
ATOM 774 O O . ALA A 1 113 ? 2.320 -34.824 -0.969 1.00 16.60 113 ALA A O 1
ATOM 776 N N . ALA A 1 114 ? 1.048 -36.055 -2.304 1.00 16.19 114 ALA A N 1
ATOM 777 C CA . ALA A 1 114 ? 1.979 -37.162 -2.351 1.00 17.25 114 ALA A CA 1
ATOM 778 C C . ALA A 1 114 ? 3.281 -36.757 -3.122 1.00 17.61 114 ALA A C 1
ATOM 779 O O . ALA A 1 114 ? 4.407 -37.032 -2.697 1.00 17.80 114 ALA A O 1
ATOM 781 N N . LEU A 1 115 ? 3.101 -36.039 -4.218 1.00 18.30 115 LEU A N 1
ATOM 782 C CA . LEU A 1 115 ? 4.210 -35.580 -5.032 1.00 18.53 115 LEU A CA 1
ATOM 783 C C . LEU A 1 115 ? 5.194 -34.838 -4.143 1.00 18.58 115 LEU A C 1
ATOM 784 O O . LEU A 1 115 ? 6.418 -35.002 -4.285 1.00 19.48 115 LEU A O 1
ATOM 789 N N . LEU A 1 116 ? 4.664 -34.086 -3.181 1.00 17.81 116 LEU A N 1
ATOM 790 C CA . LEU A 1 116 ? 5.486 -33.193 -2.388 1.00 18.69 116 LEU A CA 1
ATOM 791 C C . LEU A 1 116 ? 6.302 -33.959 -1.318 1.00 18.69 116 LEU A C 1
ATOM 792 O O . LEU A 1 116 ? 7.224 -33.417 -0.735 1.00 18.81 116 LEU A O 1
ATOM 797 N N . ALA A 1 117 ? 5.964 -35.219 -1.111 1.00 18.34 117 ALA A N 1
ATOM 798 C CA . ALA A 1 117 ? 6.755 -36.129 -0.309 1.00 18.40 117 ALA A CA 1
ATOM 799 C C . ALA A 1 117 ? 7.742 -37.020 -1.124 1.00 18.91 117 ALA A C 1
ATOM 800 O O . ALA A 1 117 ? 8.437 -37.860 -0.534 1.00 18.75 117 ALA A O 1
ATOM 802 N N . SER A 1 118 ? 7.848 -36.841 -2.448 1.00 19.23 118 SER A N 1
ATOM 803 C CA . SER A 1 118 ? 8.686 -37.791 -3.260 1.00 19.19 118 SER A CA 1
ATOM 804 C C . SER A 1 118 ? 10.151 -37.361 -3.267 1.00 19.20 118 SER A C 1
ATOM 805 O O . SER A 1 118 ? 10.411 -36.182 -3.143 1.00 20.05 118 SER A O 1
ATOM 808 N N . PRO A 1 119 ? 11.110 -38.289 -3.464 1.00 20.18 119 PRO A N 1
ATOM 809 C CA . PRO A 1 119 ? 12.545 -37.845 -3.583 1.00 20.08 119 PRO A CA 1
ATOM 810 C C . PRO A 1 119 ? 12.776 -36.693 -4.567 1.00 19.48 119 PRO A C 1
ATOM 811 O O . PRO A 1 119 ? 13.578 -35.826 -4.285 1.00 19.77 119 PRO A O 1
ATOM 815 N N . LEU A 1 120 ? 12.032 -36.673 -5.679 1.00 19.82 120 LEU A N 1
ATOM 816 C CA . LEU A 1 120 ? 12.155 -35.666 -6.713 1.00 19.38 120 LEU A CA 1
ATOM 817 C C . LEU A 1 120 ? 11.843 -34.277 -6.211 1.00 19.16 120 LEU A C 1
ATOM 818 O O . LEU A 1 120 ? 12.531 -33.325 -6.583 1.00 19.84 120 LEU A O 1
ATOM 823 N N . LEU A 1 121 ? 10.768 -34.134 -5.436 1.00 18.60 121 LEU A N 1
ATOM 824 C CA . LEU A 1 121 ? 10.380 -32.824 -4.968 1.00 18.86 121 LEU A CA 1
ATOM 825 C C . LEU A 1 121 ? 11.188 -32.414 -3.720 1.00 19.49 121 LEU A C 1
ATOM 826 O O . LEU A 1 121 ? 11.474 -31.223 -3.528 1.00 20.27 121 LEU A O 1
ATOM 831 N N . ILE A 1 122 ? 11.586 -33.382 -2.900 1.00 19.13 122 ILE A N 1
ATOM 832 C CA . ILE A 1 122 ? 12.503 -33.115 -1.803 1.00 19.92 122 ILE A CA 1
ATOM 833 C C . ILE A 1 122 ? 13.822 -32.510 -2.354 1.00 21.28 122 ILE A C 1
ATOM 834 O O . ILE A 1 122 ? 14.297 -31.450 -1.890 1.00 20.32 122 ILE A O 1
ATOM 839 N N . ASP A 1 123 ? 14.380 -33.163 -3.381 1.00 22.35 123 ASP A N 1
ATOM 840 C CA . ASP A 1 123 ? 15.562 -32.657 -4.063 1.00 23.44 123 ASP A CA 1
ATOM 841 C C . ASP A 1 123 ? 15.331 -31.282 -4.621 1.00 23.14 123 ASP A C 1
ATOM 842 O O . ASP A 1 123 ? 16.192 -30.398 -4.439 1.00 24.59 123 ASP A O 1
ATOM 847 N N . ALA A 1 124 ? 14.191 -31.071 -5.284 1.00 21.75 124 ALA A N 1
ATOM 848 C CA . ALA A 1 124 ? 13.945 -29.805 -6.024 1.00 20.98 124 ALA A CA 1
ATOM 849 C C . ALA A 1 124 ? 13.695 -28.641 -5.097 1.00 20.86 124 ALA A C 1
ATOM 850 O O . ALA A 1 124 ? 14.082 -27.486 -5.387 1.00 21.08 124 ALA A O 1
ATOM 852 N N . ILE A 1 125 ? 13.011 -28.927 -3.991 1.00 20.05 125 ILE A N 1
ATOM 853 C CA . ILE A 1 125 ? 12.604 -27.869 -3.101 1.00 20.11 125 ILE A CA 1
ATOM 854 C C . ILE A 1 125 ? 13.603 -27.733 -1.939 1.00 20.95 125 ILE A C 1
ATOM 855 O O . ILE A 1 125 ? 14.145 -26.656 -1.739 1.00 20.50 125 ILE A O 1
ATOM 860 N N . ASP A 1 126 ? 13.847 -28.807 -1.190 1.00 21.74 126 ASP A N 1
ATOM 861 C CA . ASP A 1 126 ? 14.743 -28.707 -0.034 1.00 23.23 126 ASP A CA 1
ATOM 862 C C . ASP A 1 126 ? 16.166 -28.356 -0.459 1.00 24.25 126 ASP A C 1
ATOM 863 O O . ASP A 1 126 ? 16.759 -27.424 0.077 1.00 24.51 126 ASP A O 1
ATOM 868 N N . GLN A 1 127 ? 16.670 -29.046 -1.483 1.00 25.27 127 GLN A N 1
ATOM 869 C CA . GLN A 1 127 ? 18.059 -28.915 -1.887 1.00 25.51 127 GLN A CA 1
ATOM 870 C C . GLN A 1 127 ? 18.206 -28.027 -3.126 1.00 25.94 127 GLN A C 1
ATOM 871 O O . GLN A 1 127 ? 19.317 -27.765 -3.569 1.00 25.06 127 GLN A O 1
ATOM 877 N N . LEU A 1 128 ? 17.091 -27.569 -3.692 1.00 26.04 128 LEU A N 1
ATOM 878 C CA . LEU A 1 128 ? 17.159 -26.692 -4.849 1.00 27.14 128 LEU A CA 1
ATOM 879 C C . LEU A 1 128 ? 18.012 -27.338 -5.962 1.00 27.63 128 LEU A C 1
ATOM 880 O O . LEU A 1 128 ? 18.716 -26.681 -6.710 1.00 27.13 128 LEU A O 1
ATOM 885 N N . ARG A 1 129 ? 17.870 -28.648 -6.047 1.00 29.16 129 ARG A N 1
ATOM 886 C CA . ARG A 1 129 ? 18.574 -29.508 -6.962 1.00 31.80 129 ARG A CA 1
ATOM 887 C C . ARG A 1 129 ? 17.637 -30.082 -8.063 1.00 32.11 129 ARG A C 1
ATOM 888 O O . ARG A 1 129 ? 16.839 -30.997 -7.792 1.00 31.76 129 ARG A O 1
ATOM 896 N N . PRO A 1 130 ? 17.714 -29.558 -9.309 1.00 33.42 130 PRO A N 1
ATOM 897 C CA . PRO A 1 130 ? 16.854 -30.166 -10.387 1.00 34.57 130 PRO A CA 1
ATOM 898 C C . PRO A 1 130 ? 17.305 -31.581 -10.757 1.00 35.86 130 PRO A C 1
ATOM 899 O O . PRO A 1 130 ? 18.446 -31.958 -10.485 1.00 36.61 130 PRO A O 1
ATOM 903 N N . ALA A 1 131 ? 16.435 -32.366 -11.374 1.00 37.20 131 ALA A N 1
ATOM 904 C CA . ALA A 1 131 ? 16.863 -33.646 -11.941 1.00 38.44 131 ALA A CA 1
ATOM 905 C C . ALA A 1 131 ? 17.671 -33.437 -13.236 1.00 39.63 131 ALA A C 1
ATOM 906 O O . ALA A 1 131 ? 17.723 -32.346 -13.789 1.00 39.60 131 ALA A O 1
ATOM 908 N N . TYR A 1 132 ? 18.308 -34.488 -13.714 1.00 41.65 132 TYR A N 1
ATOM 909 C CA . TYR A 1 132 ? 18.962 -34.422 -15.024 1.00 44.13 132 TYR A CA 1
ATOM 910 C C . TYR A 1 132 ? 18.845 -35.721 -15.868 1.00 43.78 132 TYR A C 1
ATOM 911 O O . TYR A 1 132 ? 19.239 -35.699 -17.044 1.00 44.13 132 TYR A O 1
ATOM 921 N N . ALA B 1 1 ? 19.745 -34.903 -8.961 1.00 45.41 1 ALA B N 1
ATOM 922 C CA . ALA B 1 1 ? 19.994 -36.345 -9.322 1.00 45.11 1 ALA B CA 1
ATOM 923 C C . ALA B 1 1 ? 19.415 -36.733 -10.702 1.00 45.08 1 ALA B C 1
ATOM 924 O O . ALA B 1 1 ? 18.860 -35.889 -11.422 1.00 45.10 1 ALA B O 1
ATOM 926 N N . LYS B 1 2 ? 19.574 -38.012 -11.057 1.00 44.38 2 LYS B N 1
ATOM 927 C CA . LYS B 1 2 ? 19.066 -38.583 -12.295 1.00 43.09 2 LYS B CA 1
ATOM 928 C C . LYS B 1 2 ? 17.544 -38.834 -12.225 1.00 41.29 2 LYS B C 1
ATOM 929 O O . LYS B 1 2 ? 17.057 -39.489 -11.291 1.00 41.29 2 LYS B O 1
ATOM 935 N N . LEU B 1 3 ? 16.818 -38.306 -13.220 1.00 38.66 3 LEU B N 1
ATOM 936 C CA . LEU B 1 3 ? 15.361 -38.492 -13.348 1.00 36.21 3 LEU B CA 1
ATOM 937 C C . LEU B 1 3 ? 14.941 -39.955 -13.361 1.00 35.37 3 LEU B C 1
ATOM 938 O O . LEU B 1 3 ? 15.294 -40.704 -14.281 1.00 35.79 3 LEU B O 1
ATOM 943 N N . GLU B 1 4 ? 14.204 -40.360 -12.329 1.00 34.02 4 GLU B N 1
ATOM 944 C CA . GLU B 1 4 ? 13.743 -41.740 -12.170 1.00 33.19 4 GLU B CA 1
ATOM 945 C C . GLU B 1 4 ? 12.215 -41.828 -11.974 1.00 31.69 4 GLU B C 1
ATOM 946 O O . GLU B 1 4 ? 11.549 -40.814 -11.682 1.00 31.58 4 GLU B O 1
ATOM 952 N N . THR B 1 5 ? 11.672 -43.034 -12.152 1.00 28.96 5 THR B N 1
ATOM 953 C CA . THR B 1 5 ? 10.301 -43.321 -11.853 1.00 28.37 5 THR B CA 1
ATOM 954 C C . THR B 1 5 ? 9.870 -42.835 -10.438 1.00 28.29 5 THR B C 1
ATOM 955 O O . THR B 1 5 ? 10.547 -43.122 -9.435 1.00 27.98 5 THR B O 1
ATOM 959 N N . VAL B 1 6 ? 8.743 -42.104 -10.400 1.00 27.53 6 VAL B N 1
ATOM 960 C CA . VAL B 1 6 ? 8.035 -41.689 -9.177 1.00 25.72 6 VAL B CA 1
ATOM 961 C C . VAL B 1 6 ? 6.735 -42.513 -8.966 1.00 25.89 6 VAL B C 1
ATOM 962 O O . VAL B 1 6 ? 5.850 -42.542 -9.808 1.00 26.16 6 VAL B O 1
ATOM 966 N N . THR B 1 7 ? 6.634 -43.200 -7.846 1.00 26.16 7 THR B N 1
ATOM 967 C CA . THR B 1 7 ? 5.442 -43.979 -7.518 1.00 26.08 7 THR B CA 1
ATOM 968 C C . THR B 1 7 ? 4.699 -43.263 -6.358 1.00 26.43 7 THR B C 1
ATOM 969 O O . THR B 1 7 ? 5.276 -43.027 -5.272 1.00 25.68 7 THR B O 1
ATOM 973 N N . LEU B 1 8 ? 3.456 -42.856 -6.623 1.00 25.80 8 LEU B N 1
ATOM 974 C CA . LEU B 1 8 ? 2.680 -42.099 -5.640 1.00 26.30 8 LEU B CA 1
ATOM 975 C C . LEU B 1 8 ? 1.598 -43.027 -5.119 1.00 27.25 8 LEU B C 1
ATOM 976 O O . LEU B 1 8 ? 0.719 -43.460 -5.895 1.00 27.99 8 LEU B O 1
ATOM 981 N N . GLY B 1 9 ? 1.680 -43.382 -3.836 1.00 27.30 9 GLY B N 1
ATOM 982 C CA . GLY B 1 9 ? 0.743 -44.385 -3.295 1.00 28.50 9 GLY B CA 1
ATOM 983 C C . GLY B 1 9 ? -0.401 -43.821 -2.466 1.00 29.33 9 GLY B C 1
ATOM 984 O O . GLY B 1 9 ? -0.378 -42.659 -2.036 1.00 28.04 9 GLY B O 1
ATOM 985 N N . ASN B 1 10 ? -1.424 -44.656 -2.267 1.00 31.12 10 ASN B N 1
ATOM 986 C CA . ASN B 1 10 ? -2.566 -44.300 -1.415 1.00 31.86 10 ASN B CA 1
ATOM 987 C C . ASN B 1 10 ? -3.067 -42.882 -1.705 1.00 30.90 10 ASN B C 1
ATOM 988 O O . ASN B 1 10 ? -3.045 -41.998 -0.835 1.00 31.03 10 ASN B O 1
ATOM 993 N N . ILE B 1 11 ? -3.481 -42.662 -2.954 1.00 29.15 11 ILE B N 1
ATOM 994 C CA . ILE B 1 11 ? -4.061 -41.395 -3.339 1.00 27.33 11 ILE B CA 1
ATOM 995 C C . ILE B 1 11 ? -5.453 -41.628 -3.896 1.00 27.43 11 ILE B C 1
ATOM 996 O O . ILE B 1 11 ? -5.984 -42.739 -3.826 1.00 26.10 11 ILE B O 1
ATOM 1001 N N . GLY B 1 12 ? -6.061 -40.581 -4.414 1.00 27.53 12 GLY B N 1
ATOM 1002 C CA . GLY B 1 12 ? -7.478 -40.654 -4.707 1.00 29.64 12 GLY B CA 1
ATOM 1003 C C . GLY B 1 12 ? -8.260 -40.250 -3.460 1.00 30.73 12 GLY B C 1
ATOM 1004 O O . GLY B 1 12 ? -7.759 -40.361 -2.303 1.00 30.88 12 GLY B O 1
ATOM 1005 N N . LYS B 1 13 ? -9.463 -39.740 -3.706 1.00 31.30 13 LYS B N 1
ATOM 1006 C CA . LYS B 1 13 ? -10.489 -39.478 -2.683 1.00 33.09 13 LYS B CA 1
ATOM 1007 C C . LYS B 1 13 ? -10.507 -40.590 -1.634 1.00 33.41 13 LYS B C 1
ATOM 1008 O O . LYS B 1 13 ? -10.559 -40.345 -0.456 1.00 32.51 13 LYS B O 1
ATOM 1014 N N . ASP B 1 14 ? -10.395 -41.818 -2.104 1.00 35.23 14 ASP B N 1
ATOM 1015 C CA . ASP B 1 14 ? -10.374 -43.014 -1.267 1.00 37.25 14 ASP B CA 1
ATOM 1016 C C . ASP B 1 14 ? -9.047 -43.256 -0.531 1.00 37.53 14 ASP B C 1
ATOM 1017 O O . ASP B 1 14 ? -9.039 -43.900 0.521 1.00 37.68 14 ASP B O 1
ATOM 1022 N N . GLY B 1 15 ? -7.938 -42.761 -1.109 1.00 37.41 15 GLY B N 1
ATOM 1023 C CA . GLY B 1 15 ? -6.572 -43.133 -0.710 1.00 36.08 15 GLY B CA 1
ATOM 1024 C C . GLY B 1 15 ? -6.241 -44.581 -1.045 1.00 35.79 15 GLY B C 1
ATOM 1025 O O . GLY B 1 15 ? -5.418 -45.208 -0.393 1.00 36.25 15 GLY B O 1
ATOM 1026 N N . LYS B 1 16 ? -6.894 -45.125 -2.055 1.00 35.66 16 LYS B N 1
ATOM 1027 C CA . LYS B 1 16 ? -6.640 -46.497 -2.484 1.00 36.32 16 LYS B CA 1
ATOM 1028 C C . LYS B 1 16 ? -5.935 -46.586 -3.861 1.00 35.74 16 LYS B C 1
ATOM 1029 O O . LYS B 1 16 ? -5.650 -47.674 -4.387 1.00 35.29 16 LYS B O 1
ATOM 1035 N N . GLN B 1 17 ? -5.615 -45.435 -4.435 1.00 34.74 17 GLN B N 1
ATOM 1036 C CA . GLN B 1 17 ? -4.983 -45.451 -5.740 1.00 34.06 17 GLN B CA 1
ATOM 1037 C C . GLN B 1 17 ? -3.480 -45.228 -5.719 1.00 32.54 17 GLN B C 1
ATOM 1038 O O . GLN B 1 17 ? -2.948 -44.554 -4.831 1.00 32.19 17 GLN B O 1
ATOM 1044 N N . THR B 1 18 ? -2.806 -45.820 -6.697 1.00 31.54 18 THR B N 1
ATOM 1045 C CA . THR B 1 18 ? -1.385 -45.587 -6.903 1.00 31.07 18 THR B CA 1
ATOM 1046 C C . THR B 1 18 ? -1.215 -44.933 -8.285 1.00 29.48 18 THR B C 1
ATOM 1047 O O . THR B 1 18 ? -1.989 -45.201 -9.208 1.00 29.15 18 THR B O 1
ATOM 1051 N N . LEU B 1 19 ? -0.232 -44.044 -8.404 1.00 27.24 19 LEU B N 1
ATOM 1052 C CA . LEU B 1 19 ? 0.081 -43.421 -9.681 1.00 25.45 19 LEU B CA 1
ATOM 1053 C C . LEU B 1 19 ? 1.567 -43.626 -10.001 1.00 25.01 19 LEU B C 1
ATOM 1054 O O . LEU B 1 19 ? 2.414 -43.146 -9.258 1.00 24.20 19 LEU B O 1
ATOM 1059 N N . VAL B 1 20 ? 1.874 -44.342 -11.093 1.00 24.26 20 VAL B N 1
ATOM 1060 C CA . VAL B 1 20 ? 3.287 -44.571 -11.454 1.00 23.28 20 VAL B CA 1
ATOM 1061 C C . VAL B 1 20 ? 3.643 -43.577 -12.540 1.00 23.66 20 VAL B C 1
ATOM 1062 O O . VAL B 1 20 ? 3.014 -43.561 -13.603 1.00 23.69 20 VAL B O 1
ATOM 1066 N N . LEU B 1 21 ? 4.601 -42.705 -12.245 1.00 23.10 21 LEU B N 1
ATOM 1067 C CA . LEU B 1 21 ? 5.017 -41.718 -13.214 1.00 23.72 21 LEU B CA 1
ATOM 1068 C C . LEU B 1 21 ? 6.394 -42.119 -13.725 1.00 24.15 21 LEU B C 1
ATOM 1069 O O . LEU B 1 21 ? 7.343 -42.278 -12.932 1.00 23.82 21 LEU B O 1
ATOM 1074 N N . ASN B 1 22 ? 6.471 -42.335 -15.042 1.00 24.54 22 ASN B N 1
ATOM 1075 C CA . ASN B 1 22 ? 7.725 -42.702 -15.714 1.00 24.88 22 ASN B CA 1
ATOM 1076 C C . ASN B 1 22 ? 8.438 -41.510 -16.279 1.00 24.64 22 ASN B C 1
ATOM 1077 O O . ASN B 1 22 ? 7.800 -40.575 -16.762 1.00 25.39 22 ASN B O 1
ATOM 1082 N N . PRO B 1 23 ? 9.768 -41.540 -16.243 1.00 25.01 23 PRO B N 1
ATOM 1083 C CA . PRO B 1 23 ? 10.569 -40.388 -16.695 1.00 25.43 23 PRO B CA 1
ATOM 1084 C C . PRO B 1 23 ? 10.473 -40.174 -18.188 1.00 26.28 23 PRO B C 1
ATOM 1085 O O . PRO B 1 23 ? 10.473 -41.145 -18.951 1.00 26.08 23 PRO B O 1
ATOM 1089 N N . ARG B 1 24 ? 10.351 -38.919 -18.605 1.00 27.34 24 ARG B N 1
ATOM 1090 C CA . ARG B 1 24 ? 10.283 -38.582 -20.038 1.00 28.64 24 ARG B CA 1
ATOM 1091 C C . A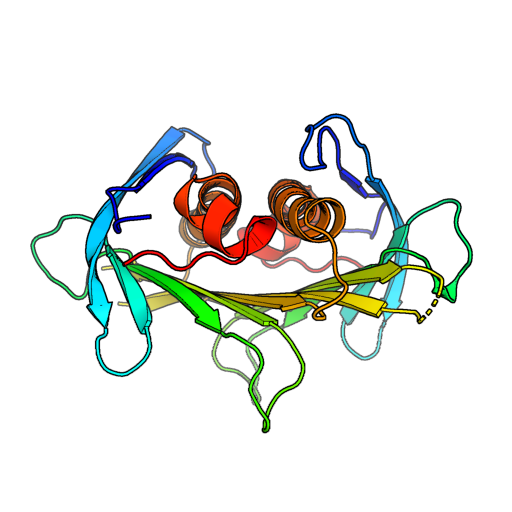RG B 1 24 ? 11.360 -37.534 -20.350 1.00 30.03 24 ARG B C 1
ATOM 1092 O O . ARG B 1 24 ? 11.175 -36.659 -21.199 1.00 30.55 24 ARG B O 1
ATOM 1100 N N . GLY B 1 25 ? 12.467 -37.585 -19.616 1.00 31.04 25 GLY B N 1
ATOM 1101 C CA . GLY B 1 25 ? 13.614 -36.741 -19.914 1.00 31.74 25 GLY B CA 1
ATOM 1102 C C . GLY B 1 25 ? 13.645 -35.339 -19.346 1.00 32.82 25 GLY B C 1
ATOM 1103 O O . GLY B 1 25 ? 12.632 -34.778 -18.889 1.00 32.76 25 GLY B O 1
ATOM 1104 N N . VAL B 1 26 ? 14.848 -34.775 -19.369 1.00 33.59 26 VAL B N 1
ATOM 1105 C CA . VAL B 1 26 ? 15.076 -33.432 -18.936 1.00 34.28 26 VAL B CA 1
ATOM 1106 C C . VAL B 1 26 ? 15.440 -32.693 -20.187 1.00 36.17 26 VAL B C 1
ATOM 1107 O O . VAL B 1 26 ? 16.364 -33.090 -20.888 1.00 37.33 26 VAL B O 1
ATOM 1111 N N . ASN B 1 27 ? 14.695 -31.639 -20.480 1.00 37.50 27 ASN B N 1
ATOM 1112 C CA . ASN B 1 27 ? 14.968 -30.784 -21.601 1.00 39.40 27 ASN B CA 1
ATOM 1113 C C . ASN B 1 27 ? 16.237 -29.935 -21.357 1.00 41.19 27 ASN B C 1
ATOM 1114 O O . ASN B 1 27 ? 16.289 -29.133 -20.408 1.00 40.80 27 ASN B O 1
ATOM 1119 N N . PRO B 1 28 ? 17.279 -30.123 -22.212 1.00 43.18 28 PRO B N 1
ATOM 1120 C CA . PRO B 1 28 ? 18.573 -29.410 -22.024 1.00 43.40 28 PRO B CA 1
ATOM 1121 C C . PRO B 1 28 ? 18.477 -27.893 -22.211 1.00 43.87 28 PRO B C 1
ATOM 1122 O O . PRO B 1 28 ? 19.296 -27.167 -21.657 1.00 44.81 28 PRO B O 1
ATOM 1126 N N . THR B 1 29 ? 17.477 -27.420 -22.952 1.00 43.99 29 THR B N 1
ATOM 1127 C CA . THR B 1 29 ? 17.271 -25.983 -23.183 1.00 44.44 29 THR B CA 1
ATOM 1128 C C . THR B 1 29 ? 16.799 -25.198 -21.942 1.00 43.92 29 THR B C 1
ATOM 1129 O O . THR B 1 29 ? 17.241 -24.060 -21.732 1.00 44.37 29 THR B O 1
ATOM 1133 N N . ASN B 1 30 ? 15.894 -25.794 -21.143 1.00 42.30 30 ASN B N 1
ATOM 1134 C CA . ASN B 1 30 ? 15.205 -25.076 -20.060 1.00 39.93 30 ASN B CA 1
ATOM 1135 C C . ASN B 1 30 ? 15.197 -25.784 -18.707 1.00 38.34 30 ASN B C 1
ATOM 1136 O O . ASN B 1 30 ? 14.662 -25.253 -17.740 1.00 38.58 30 ASN B O 1
ATOM 1141 N N . GLY B 1 31 ? 15.769 -26.984 -18.656 1.00 36.48 31 GLY B N 1
ATOM 1142 C CA . GLY B 1 31 ? 15.905 -27.762 -17.410 1.00 34.12 31 GLY B CA 1
ATOM 1143 C C . GLY B 1 31 ? 14.643 -28.383 -16.821 1.00 32.61 31 GLY B C 1
ATOM 1144 O O . GLY B 1 31 ? 14.667 -28.893 -15.684 1.00 32.40 31 GLY B O 1
ATOM 1145 N N . VAL B 1 32 ? 13.557 -28.358 -17.599 1.00 30.62 32 VAL B N 1
ATOM 1146 C CA . VAL B 1 32 ? 12.242 -28.855 -17.183 1.00 28.72 32 VAL B CA 1
ATOM 1147 C C . VAL B 1 32 ? 12.265 -30.384 -17.231 1.00 28.02 32 VAL B C 1
ATOM 1148 O O . VAL B 1 32 ? 12.601 -30.934 -18.283 1.00 28.96 32 VAL B O 1
ATOM 1152 N N . ALA B 1 33 ? 11.986 -31.068 -16.105 1.00 25.81 33 ALA B N 1
ATOM 1153 C CA . ALA B 1 33 ? 11.868 -32.534 -16.097 1.00 24.05 33 ALA B CA 1
ATOM 1154 C C . ALA B 1 33 ? 10.429 -32.908 -16.372 1.00 23.30 33 ALA B C 1
ATOM 1155 O O . ALA B 1 33 ? 9.528 -32.193 -15.933 1.00 24.22 33 ALA B O 1
ATOM 1157 N N . SER B 1 34 ? 10.203 -34.028 -17.055 1.00 22.43 34 SER B N 1
ATOM 1158 C CA . SER B 1 34 ? 8.850 -34.427 -17.463 1.00 22.34 34 SER B CA 1
ATOM 1159 C C . SER B 1 34 ? 8.633 -35.846 -17.109 1.00 21.43 34 SER B C 1
ATOM 1160 O O . SER B 1 34 ? 9.506 -36.676 -17.364 1.00 21.45 34 SER B O 1
ATOM 1163 N N . LEU B 1 35 ? 7.474 -36.124 -16.519 1.00 20.36 35 LEU B N 1
ATOM 1164 C CA . LEU B 1 35 ? 7.096 -37.499 -16.205 1.00 20.58 35 LEU B CA 1
ATOM 1165 C C . LEU B 1 35 ? 5.649 -37.702 -16.659 1.00 21.10 35 LEU B C 1
ATOM 1166 O O . LEU B 1 35 ? 4.907 -36.725 -16.852 1.00 21.03 35 LEU B O 1
ATOM 1171 N N . SER B 1 36 ? 5.265 -38.946 -16.890 1.00 21.28 36 SER B N 1
ATOM 1172 C CA . SER B 1 36 ? 3.894 -39.183 -17.256 1.00 23.74 36 SER B CA 1
ATOM 1173 C C . SER B 1 36 ? 3.507 -40.588 -16.931 1.00 25.02 36 SER B C 1
ATOM 1174 O O . SER B 1 36 ? 4.341 -41.496 -16.871 1.00 24.83 36 SER B O 1
ATOM 1177 N N . GLN B 1 37 ? 2.223 -40.744 -16.706 1.00 26.99 37 GLN B N 1
ATOM 1178 C CA . GLN B 1 37 ? 1.701 -42.004 -16.277 1.00 29.61 37 GLN B CA 1
ATOM 1179 C C . GLN B 1 37 ? 1.991 -43.135 -17.234 1.00 30.83 37 GLN B C 1
ATOM 1180 O O . GLN B 1 37 ? 1.694 -43.099 -18.416 1.00 30.13 37 GLN B O 1
ATOM 1186 N N . ALA B 1 38 ? 2.587 -44.151 -16.641 1.00 33.54 38 ALA B N 1
ATOM 1187 C CA . ALA B 1 38 ? 2.798 -45.426 -17.231 1.00 35.23 38 ALA B CA 1
ATOM 1188 C C . ALA B 1 38 ? 1.487 -45.972 -17.796 1.00 36.18 38 ALA B C 1
ATOM 1189 O O . ALA B 1 38 ? 0.399 -45.680 -17.281 1.00 36.50 38 ALA B O 1
ATOM 1191 N N . GLY B 1 39 ? 1.577 -46.765 -18.853 1.00 36.40 39 GLY B N 1
ATOM 1192 C CA . GLY B 1 39 ? 0.410 -47.588 -19.231 1.00 36.35 39 GLY B CA 1
ATOM 1193 C C . GLY B 1 39 ? -0.805 -47.006 -19.936 1.00 36.02 39 GLY B C 1
ATOM 1194 O O . GLY B 1 39 ? -1.779 -47.713 -20.115 1.00 37.14 39 GLY B O 1
ATOM 1195 N N . ALA B 1 40 ? -0.771 -45.760 -20.392 1.00 35.83 40 ALA B N 1
ATOM 1196 C CA . ALA B 1 40 ? -1.967 -45.170 -21.038 1.00 34.90 40 ALA B CA 1
ATOM 1197 C C . ALA B 1 40 ? -1.735 -44.619 -22.483 1.00 34.88 40 ALA B C 1
ATOM 1198 O O . ALA B 1 40 ? -0.589 -44.583 -22.983 1.00 33.46 40 ALA B O 1
ATOM 1200 N N . VAL B 1 41 ? -2.826 -44.146 -23.098 1.00 33.71 41 VAL B N 1
ATOM 1201 C CA . VAL B 1 41 ? -2.816 -43.522 -24.403 1.00 33.68 41 VAL B CA 1
ATOM 1202 C C . VAL B 1 41 ? -2.125 -42.164 -24.358 1.00 34.12 41 VAL B C 1
ATOM 1203 O O . VAL B 1 41 ? -2.591 -41.230 -23.664 1.00 35.04 41 VAL B O 1
ATOM 1207 N N . ARG B 1 42 ? -1.043 -42.033 -25.121 1.00 31.92 42 ARG B N 1
ATOM 1208 C CA . ARG B 1 42 ? -0.126 -40.923 -24.950 1.00 30.44 42 ARG B CA 1
ATOM 1209 C C . ARG B 1 42 ? -0.810 -39.581 -24.555 1.00 30.05 42 ARG B C 1
ATOM 1210 O O . ARG B 1 42 ? -0.401 -38.948 -23.582 1.00 30.40 42 ARG B O 1
ATOM 1218 N N . ALA B 1 43 ? -1.863 -39.197 -25.264 1.00 28.95 43 ALA B N 1
ATOM 1219 C CA . ALA B 1 43 ? -2.492 -37.872 -25.105 1.00 28.05 43 ALA B CA 1
ATOM 1220 C C . ALA B 1 43 ? -3.396 -37.782 -23.884 1.00 27.48 43 ALA B C 1
ATOM 1221 O O . ALA B 1 43 ? -3.829 -36.679 -23.501 1.00 28.35 43 ALA B O 1
ATOM 1223 N N . LEU B 1 44 ? -3.678 -38.933 -23.288 1.00 26.14 44 LEU B N 1
ATOM 1224 C CA . LEU B 1 44 ? -4.464 -39.030 -22.077 1.00 25.22 44 LEU B CA 1
ATOM 1225 C C . LEU B 1 44 ? -3.639 -39.296 -20.821 1.00 24.06 44 LEU B C 1
ATOM 1226 O O . LEU B 1 44 ? -4.197 -39.521 -19.758 1.00 23.85 44 LEU B O 1
ATOM 1231 N N . GLU B 1 45 ? -2.321 -39.351 -20.957 1.00 22.48 45 GLU B N 1
ATOM 1232 C CA . GLU B 1 45 ? -1.462 -39.626 -19.806 1.00 21.18 45 GLU B CA 1
ATOM 1233 C C . GLU B 1 45 ? -1.531 -38.478 -18.836 1.00 20.31 45 GLU B C 1
ATOM 1234 O O . GLU B 1 45 ? -1.408 -37.319 -19.205 1.00 20.37 45 GLU B O 1
ATOM 1240 N N . LYS B 1 46 ? -1.716 -38.815 -17.586 1.00 20.57 46 LYS B N 1
ATOM 1241 C CA . LYS B 1 46 ? -1.487 -37.868 -16.514 1.00 20.36 46 LYS B CA 1
ATOM 1242 C C . LYS B 1 46 ? -0.015 -37.543 -16.523 1.00 20.88 46 LYS B C 1
ATOM 1243 O O . LYS B 1 46 ? 0.836 -38.458 -16.601 1.00 21.44 46 LYS B O 1
ATOM 1249 N N . ARG B 1 47 ? 0.261 -36.251 -16.445 1.00 20.19 47 ARG B N 1
ATOM 1250 C CA . ARG B 1 47 ? 1.560 -35.658 -16.702 1.00 21.67 47 ARG B CA 1
ATOM 1251 C C . ARG B 1 47 ? 2.006 -34.865 -15.481 1.00 20.92 47 ARG B C 1
ATOM 1252 O O . ARG B 1 47 ? 1.180 -34.230 -14.815 1.00 20.24 47 ARG B O 1
ATOM 1260 N N . VAL B 1 48 ? 3.322 -34.801 -15.272 1.00 20.72 48 VAL B N 1
ATOM 1261 C CA . VAL B 1 48 ? 3.909 -33.906 -14.275 1.00 20.33 48 VAL B CA 1
ATOM 1262 C C . VAL B 1 48 ? 5.155 -33.232 -14.893 1.00 20.40 48 VAL B C 1
ATOM 1263 O O . VAL B 1 48 ? 5.941 -33.893 -15.554 1.00 19.96 48 VAL B O 1
ATOM 1267 N N . THR B 1 49 ? 5.326 -31.936 -14.679 1.00 20.63 49 THR B N 1
ATOM 1268 C CA . THR B 1 49 ? 6.620 -31.299 -14.907 1.00 21.81 49 THR B CA 1
ATOM 1269 C C . THR B 1 49 ? 7.131 -30.558 -13.656 1.00 22.58 49 THR B C 1
ATOM 1270 O O . THR B 1 49 ? 6.331 -30.116 -12.819 1.00 22.20 49 THR B O 1
ATOM 1274 N N . VAL B 1 50 ? 8.462 -30.445 -13.560 1.00 22.63 50 VAL B N 1
ATOM 1275 C CA . VAL B 1 50 ? 9.170 -29.828 -12.435 1.00 22.80 50 VAL B CA 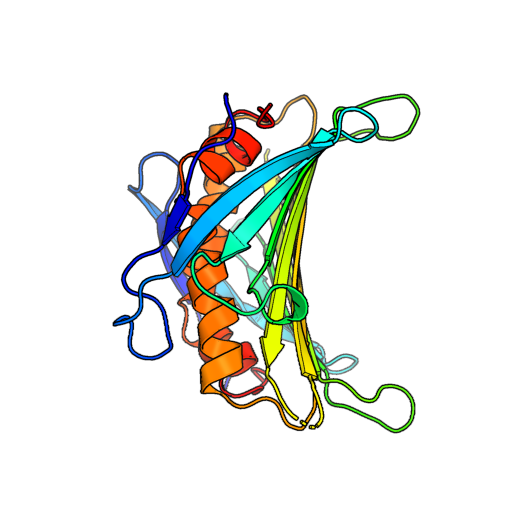1
ATOM 1276 C C . VAL B 1 50 ? 10.388 -29.052 -12.986 1.00 23.85 50 VAL B C 1
ATOM 1277 O O . VAL B 1 50 ? 11.123 -29.563 -13.832 1.00 24.63 50 VAL B O 1
ATOM 1281 N N . SER B 1 51 ? 10.608 -27.841 -12.509 1.00 24.39 51 SER B N 1
ATOM 1282 C CA . SER B 1 51 ? 11.791 -27.110 -12.869 1.00 25.69 51 SER B CA 1
ATOM 1283 C C . SER B 1 51 ? 12.276 -26.294 -11.690 1.00 26.39 51 SER B C 1
ATOM 1284 O O . SER B 1 51 ? 11.512 -26.023 -10.753 1.00 25.81 51 SER B O 1
ATOM 1287 N N . VAL B 1 52 ? 13.563 -25.945 -11.726 1.00 27.22 52 VAL B N 1
ATOM 1288 C CA . VAL B 1 52 ? 14.202 -25.209 -10.645 1.00 28.14 52 VAL B CA 1
ATOM 1289 C C . VAL B 1 52 ? 15.044 -24.202 -11.340 1.00 29.66 52 VAL B C 1
ATOM 1290 O O . VAL B 1 52 ? 15.939 -24.572 -12.109 1.00 30.69 52 VAL B O 1
ATOM 1294 N N . SER B 1 53 ? 14.765 -22.934 -11.082 1.00 30.72 53 SER B N 1
ATOM 1295 C CA . SER B 1 53 ? 15.463 -21.830 -11.711 1.00 31.86 53 SER B CA 1
ATOM 1296 C C . SER B 1 53 ? 16.316 -21.112 -10.687 1.00 33.56 53 SER B C 1
ATOM 1297 O O . SER B 1 53 ? 15.868 -20.827 -9.593 1.00 34.16 53 SER B O 1
ATOM 1300 N N . GLN B 1 54 ? 17.566 -20.850 -11.039 1.00 36.22 54 GLN B N 1
ATOM 1301 C CA . GLN B 1 54 ? 18.492 -20.157 -10.173 1.00 38.45 54 GLN B CA 1
ATOM 1302 C C . GLN B 1 54 ? 18.346 -18.647 -10.290 1.00 39.26 54 GLN B C 1
ATOM 1303 O O . GLN B 1 54 ? 17.819 -18.150 -11.288 1.00 38.80 54 GLN B O 1
ATOM 1309 N N . PRO B 1 55 ? 18.837 -17.900 -9.280 1.00 40.30 55 PRO B N 1
ATOM 1310 C CA . PRO B 1 55 ? 18.866 -16.461 -9.505 1.00 41.54 55 PRO B CA 1
ATOM 1311 C C . PRO B 1 55 ? 19.850 -16.110 -10.641 1.00 42.97 55 PRO B C 1
ATOM 1312 O O . PRO B 1 55 ? 20.846 -16.806 -10.861 1.00 42.42 55 PRO B O 1
ATOM 1316 N N . SER B 1 56 ? 19.524 -15.044 -11.360 1.00 44.94 56 SER B N 1
ATOM 1317 C CA . SER B 1 56 ? 20.183 -14.671 -12.590 1.00 46.97 56 SER B CA 1
ATOM 1318 C C . SER B 1 56 ? 19.803 -13.211 -12.911 1.00 48.49 56 SER B C 1
ATOM 1319 O O . SER B 1 56 ? 19.142 -12.526 -12.112 1.00 48.84 56 SER B O 1
ATOM 1322 N N . ARG B 1 57 ? 20.196 -12.729 -14.087 1.00 49.79 57 ARG B N 1
ATOM 1323 C CA . ARG B 1 57 ? 19.837 -11.367 -14.474 1.00 50.76 57 ARG B CA 1
ATOM 1324 C C . ARG B 1 57 ? 18.317 -11.240 -14.472 1.00 50.91 57 ARG B C 1
ATOM 1325 O O . ARG B 1 57 ? 17.775 -10.174 -14.180 1.00 51.18 57 ARG B O 1
ATOM 1327 N N . ASN B 1 58 ? 17.664 -12.364 -14.781 1.00 50.87 58 ASN B N 1
ATOM 1328 C CA . ASN B 1 58 ? 16.214 -12.493 -15.021 1.00 50.39 58 ASN B CA 1
ATOM 132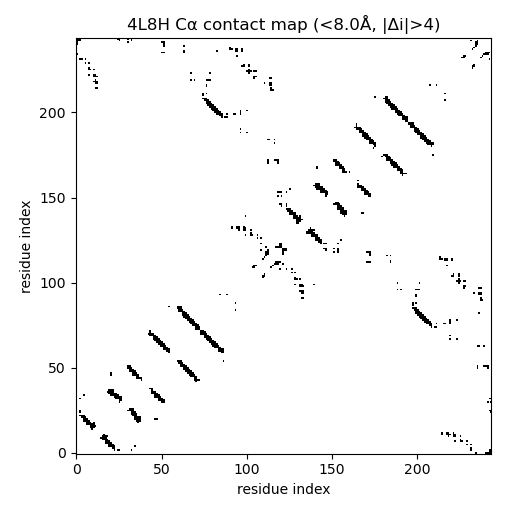9 C C . ASN B 1 58 ? 15.327 -12.637 -13.764 1.00 49.41 58 ASN B C 1
ATOM 1330 O O . ASN B 1 58 ? 14.084 -12.642 -13.868 1.00 49.93 58 ASN B O 1
ATOM 1335 N N . ARG B 1 59 ? 15.963 -12.755 -12.592 1.00 47.35 59 ARG B N 1
ATOM 1336 C CA . ARG B 1 59 ? 15.357 -13.418 -11.434 1.00 44.52 59 ARG B CA 1
ATOM 1337 C C . ARG B 1 59 ? 16.190 -13.193 -10.176 1.00 43.02 59 ARG B C 1
ATOM 1338 O O . ARG B 1 59 ? 17.368 -13.521 -10.149 1.00 42.97 59 ARG B O 1
ATOM 1346 N N . LYS B 1 60 ? 15.564 -12.697 -9.119 1.00 41.20 60 LYS B N 1
ATOM 1347 C CA . LYS B 1 60 ? 16.245 -12.449 -7.823 1.00 39.95 60 LYS B CA 1
ATOM 1348 C C . LYS B 1 60 ? 16.256 -13.715 -6.893 1.00 38.70 60 LYS B C 1
ATOM 1349 O O . LYS B 1 60 ? 17.213 -13.944 -6.151 1.00 39.00 60 LYS B O 1
ATOM 1355 N N . ASN B 1 61 ? 15.198 -14.525 -6.931 1.00 36.80 61 ASN B N 1
ATOM 1356 C CA . ASN B 1 61 ? 15.055 -15.652 -5.993 1.00 34.78 61 ASN B CA 1
ATOM 1357 C C . ASN B 1 61 ? 15.139 -16.984 -6.710 1.00 33.54 61 ASN B C 1
ATOM 1358 O O . ASN B 1 61 ? 15.015 -17.028 -7.932 1.00 33.04 61 ASN B O 1
ATOM 1363 N N . TYR B 1 62 ? 15.376 -18.066 -5.983 1.00 31.63 62 TYR B N 1
ATOM 1364 C CA . TYR B 1 62 ? 15.121 -19.368 -6.581 1.00 31.08 62 TYR B CA 1
ATOM 1365 C C . TYR B 1 62 ? 13.610 -19.541 -6.815 1.00 30.25 62 TYR B C 1
ATOM 1366 O O . TYR B 1 62 ? 12.787 -19.112 -5.995 1.00 29.39 62 TYR B O 1
ATOM 1375 N N . LYS B 1 63 ? 13.263 -20.156 -7.945 1.00 28.91 63 LYS B N 1
ATOM 1376 C CA . LYS B 1 63 ? 11.865 -20.408 -8.302 1.00 28.33 63 LYS B CA 1
ATOM 1377 C C . LYS B 1 63 ? 11.739 -21.871 -8.706 1.00 26.87 63 LYS B C 1
ATOM 1378 O O . LYS B 1 63 ? 12.431 -22.269 -9.629 1.00 27.13 63 LYS B O 1
ATOM 1384 N N . VAL B 1 64 ? 10.906 -22.648 -7.985 1.00 25.16 64 VAL B N 1
ATOM 1385 C CA . VAL B 1 64 ? 10.584 -24.054 -8.276 1.00 22.96 64 VAL B CA 1
ATOM 1386 C C . VAL B 1 64 ? 9.143 -24.101 -8.827 1.00 23.40 64 VAL B C 1
ATOM 1387 O O . VAL B 1 64 ? 8.214 -23.583 -8.195 1.00 22.82 64 VAL B O 1
ATOM 1391 N N . GLN B 1 65 ? 8.982 -24.675 -10.022 1.00 22.99 65 GLN B N 1
ATOM 1392 C CA . GLN B 1 65 ? 7.691 -24.751 -10.710 1.00 23.38 65 GLN B CA 1
ATOM 1393 C C . GLN B 1 65 ? 7.282 -26.213 -10.803 1.00 21.79 65 GLN B C 1
ATOM 1394 O O . GLN B 1 65 ? 8.035 -27.022 -11.329 1.00 21.29 65 GLN B O 1
ATOM 1400 N N . VAL B 1 66 ? 6.116 -26.548 -10.259 1.00 20.13 66 VAL B N 1
ATOM 1401 C CA . VAL B 1 66 ? 5.596 -27.904 -10.309 1.00 19.36 66 VAL B CA 1
ATOM 1402 C C . VAL B 1 66 ? 4.229 -27.883 -11.025 1.00 20.42 66 VAL B C 1
ATOM 1403 O O . VAL B 1 66 ? 3.337 -27.050 -10.713 1.00 20.34 66 VAL B O 1
ATOM 1407 N N . LYS B 1 67 ? 4.043 -28.764 -11.994 1.00 20.39 67 LYS B N 1
ATOM 1408 C CA . LYS B 1 67 ? 2.780 -28.742 -12.744 1.00 21.16 67 LYS B CA 1
ATOM 1409 C C . LYS B 1 67 ? 2.221 -30.118 -13.019 1.00 20.64 67 LYS B C 1
ATOM 1410 O O . LYS B 1 67 ? 2.953 -31.056 -13.373 1.00 20.26 67 LYS B O 1
ATOM 1416 N N . ILE B 1 68 ? 0.914 -30.239 -12.833 1.00 20.74 68 ILE B N 1
ATOM 1417 C CA . ILE B 1 68 ? 0.219 -31.507 -13.032 1.00 20.61 68 ILE B CA 1
ATOM 1418 C C . ILE B 1 68 ? -0.802 -31.274 -14.124 1.00 21.44 68 ILE B C 1
ATOM 1419 O O . ILE B 1 68 ? -1.446 -30.226 -14.155 1.00 21.28 68 ILE B O 1
ATOM 1424 N N . GLN B 1 69 ? -0.933 -32.214 -15.048 1.00 21.96 69 GLN B N 1
ATOM 1425 C CA . GLN B 1 69 ? -2.016 -32.112 -15.997 1.00 22.80 69 GLN B CA 1
ATOM 1426 C C . GLN B 1 69 ? -2.658 -33.457 -16.225 1.00 22.26 69 GLN B C 1
ATOM 1427 O O . GLN B 1 69 ? -2.007 -34.390 -16.708 1.00 23.64 69 GLN B O 1
ATOM 1433 N N . ASN B 1 70 ? -3.931 -33.549 -15.881 1.00 21.12 70 ASN B N 1
ATOM 1434 C CA . ASN B 1 70 ? -4.672 -34.785 -15.928 1.00 21.48 70 ASN B CA 1
ATOM 1435 C C . ASN B 1 70 ? -5.841 -34.728 -16.939 1.00 23.03 70 ASN B C 1
ATOM 1436 O O . ASN B 1 70 ? -6.832 -33.992 -16.770 1.00 22.59 70 ASN B O 1
ATOM 1441 N N . PRO B 1 71 ? -5.686 -35.455 -18.049 1.00 25.03 71 PRO B N 1
ATOM 1442 C CA . PRO B 1 71 ? -6.745 -35.564 -19.067 1.00 26.20 71 PRO B CA 1
ATOM 1443 C C . PRO B 1 71 ? -7.813 -36.559 -18.698 1.00 26.71 71 PRO B C 1
ATOM 1444 O O . PRO B 1 71 ? -7.527 -37.610 -18.104 1.00 26.06 71 PRO B O 1
ATOM 1448 N N . THR B 1 72 ? -9.039 -36.203 -19.039 1.00 28.33 72 THR B N 1
ATOM 1449 C CA . THR B 1 72 ? -10.108 -37.197 -19.156 1.00 30.58 72 THR B CA 1
ATOM 1450 C C . THR B 1 72 ? -10.595 -37.339 -20.596 1.00 31.00 72 THR B C 1
ATOM 1451 O O . THR B 1 72 ? -10.931 -36.344 -21.221 1.00 30.63 72 THR B O 1
ATOM 1455 N N . ALA B 1 73 ? -10.621 -38.575 -21.092 1.00 32.85 73 ALA B N 1
ATOM 1456 C CA . ALA B 1 73 ? -11.256 -38.924 -22.393 1.00 35.51 73 ALA B CA 1
ATOM 1457 C C . ALA B 1 73 ? -12.742 -38.530 -22.553 1.00 37.11 73 ALA B C 1
ATOM 1458 O O . ALA B 1 73 ? -13.572 -38.720 -21.648 1.00 37.24 73 ALA B O 1
ATOM 1460 N N . GLY B 1 74 ? -13.075 -37.997 -23.725 1.00 39.42 74 GLY B N 1
ATOM 1461 C CA . GLY B 1 74 ? -14.477 -37.639 -24.058 1.00 41.19 74 GLY B CA 1
ATOM 1462 C C . GLY B 1 74 ? -15.295 -38.868 -24.443 1.00 42.20 74 GLY B C 1
ATOM 1463 O O . GLY B 1 74 ? -14.725 -39.959 -24.642 1.00 43.10 74 GLY B O 1
ATOM 1464 N N . VAL B 1 84 ? -16.540 -35.206 -24.221 1.00 50.21 84 VAL B N 1
ATOM 1465 C CA . VAL B 1 84 ? -15.683 -34.018 -24.382 1.00 49.87 84 VAL B CA 1
ATOM 1466 C C . VAL B 1 84 ? -14.430 -34.010 -23.467 1.00 48.51 84 VAL B C 1
ATOM 1467 O O . VAL B 1 84 ? -14.546 -33.844 -22.244 1.00 48.37 84 VAL B O 1
ATOM 1471 N N . THR B 1 85 ? -13.249 -34.184 -24.088 1.00 46.91 85 THR B N 1
ATOM 1472 C CA . THR B 1 85 ? -11.939 -34.196 -23.417 1.00 44.02 85 THR B CA 1
ATOM 1473 C C . THR B 1 85 ? -11.813 -32.963 -22.484 1.00 42.26 85 THR B C 1
ATOM 1474 O O . THR B 1 85 ? -12.031 -31.814 -22.894 1.00 43.32 85 THR B O 1
ATOM 1478 N N . ARG B 1 86 ? -11.539 -33.197 -21.210 1.00 38.25 86 ARG B N 1
ATOM 1479 C CA . ARG B 1 86 ? -11.250 -32.067 -20.347 1.00 34.13 86 ARG B CA 1
ATOM 1480 C C . ARG B 1 86 ? -9.906 -32.292 -19.658 1.00 31.65 86 ARG B C 1
ATOM 1481 O O . ARG B 1 86 ? -9.444 -33.431 -19.531 1.00 30.70 86 ARG B O 1
ATOM 1489 N N . GLN B 1 87 ? -9.293 -31.201 -19.254 1.00 29.12 87 GLN B N 1
ATOM 1490 C CA . GLN B 1 87 ? -8.025 -31.231 -18.543 1.00 29.00 87 GLN B CA 1
ATOM 1491 C C . GLN B 1 87 ? -8.231 -30.684 -17.137 1.00 27.46 87 GLN B C 1
ATOM 1492 O O . GLN B 1 87 ? -8.919 -29.673 -16.981 1.00 26.30 87 GLN B O 1
ATOM 1498 N N . ALA B 1 88 ? -7.649 -31.357 -16.133 1.00 25.41 88 ALA B N 1
ATOM 1499 C CA . ALA B 1 88 ? -7.490 -30.759 -14.808 1.00 23.62 88 ALA B CA 1
ATOM 1500 C C . ALA B 1 88 ? -6.032 -30.393 -14.580 1.00 23.45 88 ALA B C 1
ATOM 1501 O O . ALA B 1 88 ? -5.135 -31.193 -14.841 1.00 23.24 88 ALA B O 1
ATOM 1503 N N . TYR B 1 89 ? -5.812 -29.188 -14.081 1.00 22.51 89 TYR B N 1
ATOM 1504 C CA . TYR B 1 89 ? -4.499 -28.628 -13.878 1.00 23.05 89 TYR B CA 1
ATOM 1505 C C . TYR B 1 89 ? -4.277 -28.244 -12.421 1.00 22.88 89 TYR B C 1
ATOM 1506 O O . TYR B 1 89 ? -5.204 -27.730 -11.739 1.00 22.26 89 TYR B O 1
ATOM 1515 N N . ALA B 1 90 ? -3.031 -28.419 -11.974 1.00 21.63 90 ALA B N 1
ATOM 1516 C CA . ALA B 1 90 ? -2.597 -27.792 -10.744 1.00 21.86 90 ALA B CA 1
ATOM 1517 C C . ALA B 1 90 ? -1.228 -27.249 -11.000 1.00 22.72 90 ALA B C 1
ATOM 1518 O O . ALA B 1 90 ? -0.371 -27.935 -11.583 1.00 22.93 90 ALA B O 1
ATOM 1520 N N . ASP B 1 91 ? -1.015 -26.000 -10.607 1.00 23.81 91 ASP B N 1
ATOM 1521 C CA . ASP B 1 91 ? 0.283 -25.376 -10.822 1.00 25.14 91 ASP B CA 1
ATOM 1522 C C . ASP B 1 91 ? 0.859 -24.793 -9.522 1.00 25.06 91 ASP B C 1
ATOM 1523 O O . ASP B 1 91 ? 0.177 -24.031 -8.812 1.00 25.43 91 ASP B O 1
ATOM 1528 N N . VAL B 1 92 ? 2.077 -25.218 -9.177 1.00 24.03 92 VAL B N 1
ATOM 1529 C CA . VAL B 1 92 ? 2.748 -24.707 -7.978 1.00 24.04 92 VAL B CA 1
ATOM 1530 C C . VAL B 1 92 ? 4.021 -23.896 -8.320 1.00 23.29 92 VAL B C 1
ATOM 1531 O O . VAL B 1 92 ? 4.882 -24.340 -9.085 1.00 23.17 92 VAL B O 1
ATOM 1535 N N . THR B 1 93 ? 4.110 -22.702 -7.755 1.00 22.40 93 THR B N 1
ATOM 1536 C CA . THR B 1 93 ? 5.317 -21.913 -7.792 1.00 22.21 93 THR B CA 1
ATOM 1537 C C . THR B 1 93 ? 5.831 -21.685 -6.371 1.00 22.00 93 THR B C 1
ATOM 1538 O O . THR B 1 93 ? 5.083 -21.282 -5.471 1.00 22.30 93 THR B O 1
ATOM 1542 N N . PHE B 1 94 ? 7.118 -21.954 -6.176 1.00 21.29 94 PHE B N 1
ATOM 1543 C CA . PHE B 1 94 ? 7.755 -21.652 -4.901 1.00 21.11 94 PHE B CA 1
ATOM 1544 C C . PHE B 1 94 ? 8.743 -20.526 -5.130 1.00 21.39 94 PHE B C 1
ATOM 1545 O O . PHE B 1 94 ? 9.335 -20.428 -6.208 1.00 20.98 94 PHE B O 1
ATOM 1553 N N . SER B 1 95 ? 8.917 -19.691 -4.118 1.00 21.67 95 SER B N 1
ATOM 1554 C CA . SER B 1 95 ? 9.897 -18.636 -4.178 1.00 23.17 95 SER B CA 1
ATOM 1555 C C . SER B 1 95 ? 10.709 -18.599 -2.885 1.00 23.85 95 SER B C 1
ATOM 1556 O O . SER B 1 95 ? 10.162 -18.592 -1.771 1.00 23.79 95 SER B O 1
ATOM 1559 N N . PHE B 1 96 ? 12.022 -18.597 -3.057 1.00 24.44 96 PHE B N 1
ATOM 1560 C CA . PHE B 1 96 ? 12.965 -18.693 -1.951 1.00 24.83 96 PHE B CA 1
ATOM 1561 C C . PHE B 1 96 ? 14.182 -17.846 -2.281 1.00 26.17 96 PHE B C 1
ATOM 1562 O O . PHE B 1 96 ? 14.735 -17.939 -3.399 1.00 25.42 96 PHE B O 1
ATOM 1570 N N . THR B 1 97 ? 14.606 -17.029 -1.319 1.00 27.13 97 THR B N 1
ATOM 1571 C CA . THR B 1 97 ? 15.801 -16.222 -1.553 1.00 29.42 97 THR B CA 1
ATOM 1572 C C . THR B 1 97 ? 17.084 -17.065 -1.414 1.00 30.39 97 THR B C 1
ATOM 1573 O O . THR B 1 97 ? 17.073 -18.210 -0.891 1.00 29.30 97 THR B O 1
ATOM 1577 N N . GLN B 1 98 ? 18.179 -16.458 -1.874 1.00 32.42 98 GLN B N 1
ATOM 1578 C CA . GLN B 1 98 ? 19.549 -16.961 -1.688 1.00 34.52 98 GLN B CA 1
ATOM 1579 C C . GLN B 1 98 ? 19.925 -17.240 -0.262 1.00 34.33 98 GLN B C 1
ATOM 1580 O O . GLN B 1 98 ? 20.843 -17.992 -0.030 1.00 35.02 98 GLN B O 1
ATOM 1586 N N . TYR B 1 99 ? 19.270 -16.600 0.698 1.00 34.68 99 TYR B N 1
ATOM 1587 C CA . TYR B 1 99 ? 19.625 -16.843 2.084 1.00 35.16 99 TYR B CA 1
ATOM 1588 C C . TYR B 1 99 ? 18.636 -17.734 2.843 1.00 33.96 99 TYR B C 1
ATOM 1589 O O . TYR B 1 99 ? 18.726 -17.864 4.074 1.00 34.03 99 TYR B O 1
ATOM 1598 N N . SER B 1 100 ? 17.695 -18.350 2.133 1.00 31.83 100 SER B N 1
ATOM 1599 C CA . SER B 1 100 ? 16.773 -19.243 2.811 1.00 29.91 100 SER B CA 1
ATOM 1600 C C . SER B 1 100 ? 17.530 -20.485 3.197 1.00 28.14 100 SER B C 1
ATOM 1601 O O . SER B 1 100 ? 18.525 -20.818 2.570 1.00 27.19 100 SER B O 1
ATOM 1604 N N . THR B 1 101 ? 17.048 -21.175 4.224 1.00 26.90 101 THR B N 1
ATOM 1605 C CA . THR B 1 101 ? 17.623 -22.452 4.620 1.00 25.59 101 THR B CA 1
ATOM 1606 C C . THR B 1 101 ? 16.786 -23.609 4.064 1.00 24.75 101 THR B C 1
ATOM 1607 O O . THR B 1 101 ? 15.633 -23.425 3.599 1.00 25.49 101 THR B O 1
ATOM 1611 N N . ASP B 1 102 ? 17.358 -24.794 4.069 1.00 22.07 102 ASP B N 1
ATOM 1612 C CA . ASP B 1 102 ? 16.617 -25.939 3.620 1.00 21.64 102 ASP B CA 1
ATOM 1613 C C . ASP B 1 102 ? 15.519 -26.299 4.627 1.00 22.08 102 ASP B C 1
ATOM 1614 O O . ASP B 1 102 ? 14.527 -26.934 4.251 1.00 23.45 102 ASP B O 1
ATOM 1619 N N . GLU B 1 103 ? 15.716 -25.932 5.896 1.00 21.73 103 GLU B N 1
ATOM 1620 C CA . GLU B 1 103 ? 14.675 -26.113 6.941 1.00 21.69 103 GLU B CA 1
ATOM 1621 C C . GLU B 1 103 ? 13.434 -25.265 6.604 1.00 21.51 103 GLU B C 1
ATOM 1622 O O . GLU B 1 103 ? 12.321 -25.757 6.706 1.00 21.13 103 GLU B O 1
ATOM 1628 N N . GLU B 1 104 ? 13.660 -24.041 6.140 1.00 21.34 104 GLU B N 1
ATOM 1629 C CA . GLU B 1 104 ? 12.607 -23.142 5.683 1.00 23.16 104 GLU B CA 1
ATOM 1630 C C . GLU B 1 104 ? 11.871 -23.662 4.461 1.00 24.04 104 GLU B C 1
ATOM 1631 O O . GLU B 1 104 ? 10.640 -23.541 4.394 1.00 24.24 104 GLU B O 1
ATOM 1637 N N . ARG B 1 105 ? 12.621 -24.235 3.496 1.00 23.84 105 ARG B N 1
ATOM 1638 C CA . ARG B 1 105 ? 12.032 -24.693 2.238 1.00 22.09 105 ARG B CA 1
ATOM 1639 C C . ARG B 1 105 ? 11.282 -25.999 2.541 1.00 21.57 105 ARG B C 1
ATOM 1640 O O . ARG B 1 105 ? 10.156 -26.159 2.088 1.00 20.40 105 ARG B O 1
ATOM 1648 N N . ALA B 1 106 ? 11.880 -26.893 3.329 1.00 19.80 106 ALA B N 1
ATOM 1649 C CA . ALA B 1 106 ? 11.167 -28.112 3.721 1.00 20.43 106 ALA B CA 1
ATOM 1650 C C . ALA B 1 106 ? 9.919 -27.818 4.531 1.00 21.58 106 ALA B C 1
ATOM 1651 O O . ALA B 1 106 ? 8.962 -28.627 4.522 1.00 22.40 106 ALA B O 1
ATOM 1653 N N . PHE B 1 107 ? 9.915 -26.690 5.250 1.00 21.26 107 PHE B N 1
ATOM 1654 C CA . PHE B 1 107 ? 8.742 -26.362 6.016 1.00 22.01 107 PHE B CA 1
ATOM 1655 C C . PHE B 1 107 ? 7.578 -26.028 5.081 1.00 20.96 107 PHE B C 1
ATOM 1656 O O . PHE B 1 107 ? 6.504 -26.557 5.263 1.00 20.26 107 PHE B O 1
ATOM 1664 N N . VAL B 1 108 ? 7.816 -25.163 4.098 1.00 20.76 108 VAL B N 1
ATOM 1665 C CA . VAL B 1 108 ? 6.815 -24.803 3.102 1.00 20.62 108 VAL B CA 1
ATOM 1666 C C . VAL B 1 108 ? 6.317 -26.036 2.329 1.00 20.92 108 VAL B C 1
ATOM 1667 O O . VAL B 1 108 ? 5.117 -26.258 2.241 1.00 21.02 108 VAL B O 1
ATOM 1671 N N . ARG B 1 109 ? 7.242 -26.864 1.846 1.00 19.59 109 ARG B N 1
ATOM 1672 C CA . ARG B 1 109 ? 6.882 -28.085 1.148 1.00 19.52 109 ARG B CA 1
ATOM 1673 C C . ARG B 1 109 ? 5.936 -29.012 1.959 1.00 19.56 109 ARG B C 1
ATOM 1674 O O . ARG B 1 109 ? 4.919 -29.507 1.434 1.00 19.42 109 ARG B O 1
ATOM 1682 N N . THR B 1 110 ? 6.308 -29.280 3.207 1.00 19.83 110 THR B N 1
ATOM 1683 C CA . THR B 1 110 ? 5.556 -30.186 4.073 1.00 20.46 110 THR B CA 1
ATOM 1684 C C . THR B 1 110 ? 4.311 -29.513 4.649 1.00 21.10 110 THR B C 1
ATOM 1685 O O . THR B 1 110 ? 3.346 -30.189 4.931 1.00 21.22 110 THR B O 1
ATOM 1689 N N . GLU B 1 111 ? 4.351 -28.186 4.796 1.00 21.58 111 GLU B N 1
ATOM 1690 C CA . GLU B 1 111 ? 3.174 -27.391 5.155 1.00 22.22 111 GLU B CA 1
ATOM 1691 C C . GLU B 1 111 ? 2.051 -27.552 4.101 1.00 22.72 111 GLU B C 1
ATOM 1692 O O . GLU B 1 111 ? 0.929 -27.888 4.464 1.00 23.20 111 GLU B O 1
ATOM 1698 N N . LEU B 1 112 ? 2.385 -27.292 2.828 1.00 21.86 112 LEU B N 1
ATOM 1699 C CA . LEU B 1 112 ? 1.497 -27.427 1.697 1.00 21.96 112 LEU B CA 1
ATOM 1700 C C . LEU B 1 112 ? 0.923 -28.851 1.564 1.00 22.07 112 LEU B C 1
ATOM 1701 O O . LEU B 1 112 ? -0.283 -29.007 1.384 1.00 21.91 112 LEU B O 1
ATOM 1706 N N . ALA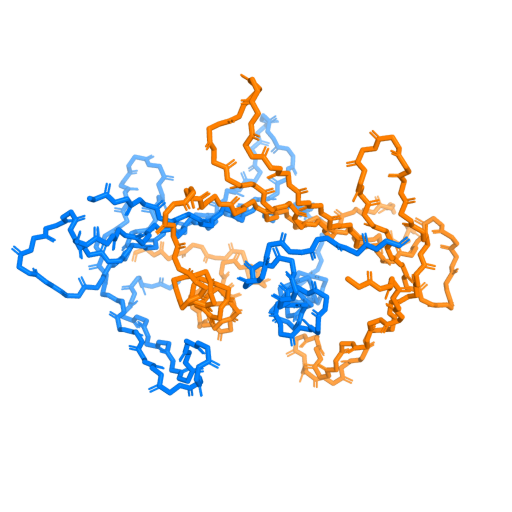 B 1 113 ? 1.774 -29.875 1.701 1.00 21.14 113 ALA B N 1
ATOM 1707 C CA . ALA B 1 113 ? 1.303 -31.239 1.655 1.00 20.07 113 ALA B CA 1
ATOM 1708 C C . ALA B 1 113 ? 0.241 -31.423 2.708 1.00 20.48 113 ALA B C 1
ATOM 1709 O O . ALA B 1 113 ? -0.777 -32.046 2.419 1.00 20.73 113 ALA B O 1
ATOM 1711 N N . ALA B 1 114 ? 0.488 -30.924 3.927 1.00 20.17 114 ALA B N 1
ATOM 1712 C CA . ALA B 1 114 ? -0.466 -31.117 5.046 1.00 20.57 114 ALA B CA 1
ATOM 1713 C C . ALA B 1 114 ? -1.735 -30.278 4.820 1.00 19.63 114 ALA B C 1
ATOM 1714 O O . ALA B 1 114 ? -2.836 -30.763 4.977 1.00 19.69 114 ALA B O 1
ATOM 1716 N N . LEU B 1 115 ? -1.558 -29.037 4.427 1.00 19.21 115 LEU B N 1
ATOM 1717 C CA . LEU B 1 115 ? -2.669 -28.207 4.087 1.00 21.19 115 LEU B CA 1
ATOM 1718 C C . LEU B 1 115 ? -3.648 -28.903 3.086 1.00 22.77 115 LEU B C 1
ATOM 1719 O O . LEU B 1 115 ? -4.886 -28.870 3.254 1.00 23.02 115 LEU B O 1
ATOM 1724 N N . LEU B 1 116 ? -3.078 -29.597 2.100 1.00 23.28 116 LEU B N 1
ATOM 1725 C CA . LEU B 1 116 ? -3.852 -30.218 1.048 1.00 23.05 116 LEU B CA 1
ATOM 1726 C C . LEU B 1 116 ? -4.698 -31.375 1.617 1.00 23.42 116 LEU B C 1
ATOM 1727 O O . LEU B 1 116 ? -5.614 -31.888 0.941 1.00 23.77 116 LEU B O 1
ATOM 1732 N N . ALA B 1 117 ? -4.423 -31.797 2.846 1.00 22.69 117 ALA B N 1
ATOM 1733 C CA . ALA B 1 117 ? -5.305 -32.817 3.436 1.00 22.59 117 ALA B CA 1
ATOM 1734 C C . ALA B 1 117 ? -6.229 -32.247 4.548 1.00 22.55 117 ALA B C 1
ATOM 1735 O O . ALA B 1 117 ? -6.864 -32.998 5.271 1.00 22.87 117 ALA B O 1
ATOM 1737 N N . SER B 1 118 ? -6.274 -30.930 4.689 1.00 22.57 118 SER B N 1
ATOM 1738 C CA . SER B 1 118 ? -7.153 -30.325 5.663 1.00 22.92 118 SER B CA 1
ATOM 1739 C C . SER B 1 118 ? -8.617 -30.168 5.162 1.00 24.10 118 SER B C 1
ATOM 1740 O O . SER B 1 118 ? -8.859 -29.962 3.952 1.00 24.05 118 SER B O 1
ATOM 1743 N N . PRO B 1 119 ? -9.595 -30.234 6.102 1.00 25.08 119 PRO B N 1
ATOM 1744 C CA . PRO B 1 119 ? -11.027 -30.052 5.755 1.00 24.81 119 PRO B CA 1
ATOM 1745 C C . PRO B 1 119 ? -11.180 -28.787 4.951 1.00 24.96 119 PRO B C 1
ATOM 1746 O O . PRO B 1 119 ? -12.015 -28.727 4.039 1.00 25.74 119 PRO B O 1
ATOM 1750 N N . LEU B 1 120 ? -10.359 -27.786 5.250 1.00 24.12 120 LEU B N 1
ATOM 1751 C CA . LEU B 1 120 ? -10.517 -26.525 4.547 1.00 25.22 120 LEU B CA 1
ATOM 1752 C C . LEU B 1 120 ? -10.237 -26.696 3.040 1.00 25.59 120 LEU B C 1
ATOM 1753 O O . LEU B 1 120 ? -10.931 -26.114 2.215 1.00 26.37 120 LEU B O 1
ATOM 1758 N N . LEU B 1 121 ? -9.240 -27.513 2.699 1.00 25.28 121 LEU B N 1
ATOM 1759 C CA . LEU B 1 121 ? -8.826 -27.662 1.314 1.00 24.68 121 LEU B CA 1
ATOM 1760 C C . LEU B 1 121 ? -9.570 -28.779 0.576 1.00 23.32 121 LEU B C 1
ATOM 1761 O O . LEU B 1 121 ? -9.714 -28.715 -0.630 1.00 22.63 121 LEU B O 1
ATOM 1766 N N . ILE B 1 122 ? -10.029 -29.785 1.306 1.00 22.46 122 ILE B N 1
ATOM 1767 C CA . ILE B 1 122 ? -10.961 -30.758 0.763 1.00 22.67 122 ILE B CA 1
ATOM 1768 C C . ILE B 1 122 ? -12.284 -30.066 0.252 1.00 23.80 122 ILE B C 1
ATOM 1769 O O . ILE B 1 122 ? -12.830 -30.455 -0.796 1.00 23.52 122 ILE B O 1
ATOM 1774 N N . ASP B 1 123 ? -12.758 -29.031 0.951 1.00 23.91 123 ASP B N 1
ATOM 1775 C CA . ASP B 1 123 ? -14.035 -28.422 0.595 1.00 25.16 123 ASP B CA 1
ATOM 1776 C C . ASP B 1 123 ? -13.852 -27.535 -0.585 1.00 23.79 123 ASP B C 1
ATOM 1777 O O . ASP B 1 123 ? -14.731 -27.471 -1.457 1.00 22.09 123 ASP B O 1
ATOM 1782 N N . ALA B 1 124 ? -12.738 -26.791 -0.551 1.00 23.10 124 ALA B N 1
ATOM 1783 C CA . ALA B 1 124 ? -12.415 -25.840 -1.614 1.00 22.66 124 ALA B CA 1
ATOM 1784 C C . ALA B 1 124 ? -12.171 -26.576 -2.924 1.00 22.48 124 ALA B C 1
ATOM 1785 O O . ALA B 1 124 ? -12.657 -26.128 -3.967 1.00 24.09 124 ALA B O 1
ATOM 1787 N N . ILE B 1 125 ? -11.456 -27.701 -2.870 1.00 21.42 125 ILE B N 1
ATOM 1788 C CA . ILE B 1 125 ? -11.082 -28.431 -4.079 1.00 22.04 125 ILE B CA 1
ATOM 1789 C C . ILE B 1 125 ? -12.061 -29.558 -4.448 1.00 22.99 125 ILE B C 1
ATOM 1790 O O . ILE B 1 125 ? -12.638 -29.496 -5.504 1.00 24.31 125 ILE B O 1
ATOM 1795 N N . ASP B 1 126 ? -12.234 -30.591 -3.622 1.00 23.37 126 ASP B N 1
ATOM 1796 C CA . ASP B 1 126 ? -13.132 -31.677 -3.987 1.00 24.09 126 ASP B CA 1
ATOM 1797 C C . ASP B 1 126 ? -14.578 -31.193 -4.188 1.00 26.34 126 ASP B C 1
ATOM 1798 O O . ASP B 1 126 ? -15.199 -31.493 -5.206 1.00 26.39 126 ASP B O 1
ATOM 1803 N N . GLN B 1 127 ? -15.093 -30.429 -3.223 1.00 28.14 127 GLN B N 1
ATOM 1804 C CA . GLN B 1 127 ? -16.442 -29.902 -3.290 1.00 29.65 127 GLN B CA 1
ATOM 1805 C C . GLN B 1 127 ? -16.545 -28.513 -3.899 1.00 30.61 127 GLN B C 1
ATOM 1806 O O . GLN B 1 127 ? -17.644 -28.030 -4.081 1.00 31.20 127 GLN B O 1
ATOM 1812 N N . LEU B 1 128 ? -15.439 -27.846 -4.213 1.00 31.39 128 LEU B N 1
ATOM 1813 C CA . LEU B 1 128 ? -15.577 -26.480 -4.741 1.00 33.21 128 LEU B CA 1
ATOM 1814 C C . LEU B 1 128 ? -16.396 -25.509 -3.806 1.00 34.17 128 LEU B C 1
ATOM 1815 O O . LEU B 1 128 ? -17.073 -24.588 -4.266 1.00 33.86 128 LEU B O 1
ATOM 1820 N N . ARG B 1 129 ? -16.293 -25.705 -2.495 1.00 35.54 129 ARG B N 1
ATOM 1821 C CA . ARG B 1 129 ? -16.961 -24.815 -1.531 1.00 37.71 129 ARG B CA 1
ATOM 1822 C C . ARG B 1 129 ? -16.025 -23.856 -0.773 1.00 37.91 129 ARG B C 1
ATOM 1823 O O . ARG B 1 129 ? -15.142 -24.287 -0.014 1.00 36.91 129 ARG B O 1
ATOM 1831 N N . PRO B 1 130 ? -16.202 -22.542 -0.995 1.00 39.20 130 PRO B N 1
ATOM 1832 C CA . PRO B 1 130 ? -15.446 -21.563 -0.190 1.00 40.11 130 PRO B CA 1
ATOM 1833 C C . PRO B 1 130 ? -15.785 -21.616 1.293 1.00 41.35 130 PRO B C 1
ATOM 1834 O O . PRO B 1 130 ? -16.885 -22.011 1.680 1.00 40.86 130 PRO B O 1
ATOM 1838 N N . ALA B 1 131 ? -14.804 -21.264 2.120 1.00 43.40 131 ALA B N 1
ATOM 1839 C CA . ALA B 1 131 ? -15.060 -20.988 3.518 1.00 45.12 131 ALA B CA 1
ATOM 1840 C C . ALA B 1 131 ? -15.724 -19.602 3.618 1.00 46.10 131 ALA B C 1
ATOM 1841 O O . ALA B 1 131 ? -15.514 -18.737 2.755 1.00 45.77 131 ALA B O 1
ATOM 1843 N N . TYR B 1 132 ? -16.539 -19.400 4.647 1.00 46.95 132 TYR B N 1
ATOM 1844 C CA . TYR B 1 132 ? -17.097 -18.068 4.891 1.00 48.71 132 TYR B CA 1
ATOM 1845 C C . TYR B 1 132 ? -16.798 -17.577 6.316 1.00 48.37 132 TYR B C 1
ATOM 1846 O O . TYR B 1 132 ? -16.394 -18.295 7.225 1.00 48.46 132 TYR B O 1
#

B-factor: mean 34.42, std 11.61, range [9.08, 97.29]

Foldseek 3Di:
DPDAWDKAALDDPRRGDIFIWGWPDADPVARKTKTWGDDDDPQQIKIKIWHWDDADVVHQWIKIWMKIWHAHVHDIDIDIDIDIGGPPDDPVRVVCVVVVVVVVCVDPQNCCCPVVVHHDD/DDDAWDKAAQDDVRRHDIFIWGWPDADPVARKTKTWTDDDDVVQTWIKIWHWDPDDPVHQWIKIKIKIWGWDPDVIDIDIDIDIDTGGPPDDPVRVVCVVVVVVVVCPDPQNCCCPVVVDHDD

Nearest PDB structures (foldseek):
  4l8h-assembly1_A  TM=1.008E+00  e=3.318E-21  Qubevirus durum
  4l8h-assembly1_B  TM=9.881E-01  e=3.619E-19  Qubevirus durum
  7tje-assembly1_A  TM=9.768E-01  e=4.966E-18  Bacteriophage sp.
  7lhd-assembly1_IJ  TM=9.807E-01  e=1.255E-17  Qubevirus durum
  8feh-assembly1_D  TM=9.771E-01  e=5.298E-14  Qubevirus durum

Solvent-accessible surface area: 12422 Å² total; per-residue (Å²): 65,146,13,122,62,12,92,6,37,122,3,2,111,71,30,174,82,92,5,69,0,39,49,122,40,41,63,137,129,86,35,43,3,36,1,8,54,76,55,113,81,84,59,87,17,46,88,0,34,5,18,23,29,126,29,57,235,146,112,72,65,50,80,0,74,1,123,1,35,7,7,35,104,129,68,48,8,74,0,47,2,39,0,28,1,30,103,163,13,55,36,93,41,21,0,17,0,12,26,0,0,21,24,0,0,67,8,93,19,0,61,38,1,0,4,72,26,132,58,13,161,54,149,12,113,63,10,90,4,36,125,3,2,122,75,26,179,77,95,1,56,0,38,50,122,40,37,64,137,128,89,31,42,3,34,2,4,45,35,92,48,104,204,73,53,25,42,72,0,37,5,15,21,31,124,33,63,117,136,81,148,32,51,61,0,50,0,92,1,47,9,13,41,61,78,160,83,49,48,8,85,1,45,1,34,0,11,0,16,111,168,11,56,33,94,33,26,0,18,0,16,23,0,0,23,25,0,0,65,7,96,21,0,57,39,1,0,7,65,26,152,63,10,151